Protein AF-A0A7S0A5H0-F1 (afdb_monomer_lite)

Foldseek 3Di:
DAEEEADECQLAQFAPDPPTDDLDGDVVSLVLVLVLQVLLPPVVHGYEYEYLYLLLVPPVSVVVVVVVCVVSVHHYPYYFDNPDDSLLSVLVVCLVCVVPHQYAAYEEQDPSQVVQVVVCVVVVHDPPARRQNVLRYQHGHRRPHHDNVSSVSNSVSSPDGPPPSVVNSVSSVVVVPPPPPPPPCPQQQFKAFPPPRDTHRDVVRVVVVLVVVVNPDTDIDRDD

Organism: NCBI:txid73915

Radius of gyration: 19.68 Å; chains: 1; bounding box: 61×28×47 Å

pLDDT: mean 91.9, std 9.85, range [53.22, 98.75]

Secondary structure (DSSP, 8-state):
-EEEEEE-STTTTS-SSTTSPTT---HHHHHHHHHHHHHHGGGTPPEEEEE-SGGGG-HHHHHHHHHHHHHTT-EEEEE--SSS-HHHHHHHHHHHHTTTEEEEEEEESS-HHHHHHHHHHHTT--SSS--SSTTTEEEPBTTTBS-HHHHHHHHHHHHS--TTHHHHHHHHHHHHHS---------PPPEEETTT--EESSHHHHHHHHHHHTSSS--EEE--

Sequence (224 aa):
MAHILFLDVDGVLNSTQPDSPSLGIEPMLLQLIVDIAGAVGRDGSELQVVISSDWRRSISLMTKLSETLSHAGLSVQGSIPAELPKQQGIRQWIAQHGKVVKNWVVLDDFDLKGLDDLDCELAGASVDGRCIFEGHFVKTDETIGLSQADAQKAVRLLLTDWANKAVQLEHMNVALAVPLQAAPTSASPPLLCNECGALLRDSSEARTHMEVTGGEHCMFSAAG

Structure (mmCIF, N/CA/C/O backbone):
data_AF-A0A7S0A5H0-F1
#
_entry.id   AF-A0A7S0A5H0-F1
#
loop_
_atom_site.group_PDB
_atom_site.id
_atom_site.type_symbol
_atom_site.label_atom_id
_atom_site.label_alt_id
_atom_site.label_comp_id
_atom_site.label_asym_id
_atom_site.label_entity_id
_atom_site.label_seq_id
_atom_site.pdbx_PDB_ins_code
_atom_site.Cartn_x
_atom_site.Cartn_y
_atom_site.Cartn_z
_atom_site.occupancy
_atom_site.B_iso_or_equiv
_atom_site.auth_seq_id
_atom_site.auth_comp_id
_atom_site.auth_asym_id
_atom_site.auth_atom_id
_atom_site.pdbx_PDB_model_num
ATOM 1 N N . MET A 1 1 ? -14.015 10.858 8.341 1.00 89.50 1 MET A N 1
ATOM 2 C CA . MET A 1 1 ? -12.716 10.155 8.442 1.00 89.50 1 MET A CA 1
ATOM 3 C C . MET A 1 1 ? -12.655 9.180 7.285 1.00 89.50 1 MET A C 1
ATOM 5 O O . MET A 1 1 ? -13.699 8.628 6.958 1.00 89.50 1 MET A O 1
ATOM 9 N N . ALA A 1 2 ? -11.496 9.019 6.658 1.00 96.50 2 ALA A N 1
ATOM 10 C CA . ALA A 1 2 ? -11.344 8.168 5.477 1.00 96.50 2 ALA A CA 1
ATOM 11 C C . ALA A 1 2 ? -10.703 6.827 5.845 1.00 96.50 2 ALA A C 1
ATOM 13 O O . ALA A 1 2 ? -9.900 6.763 6.779 1.00 96.50 2 ALA A O 1
ATOM 14 N N . HIS A 1 3 ? -11.048 5.772 5.118 1.00 98.38 3 HIS A N 1
ATOM 15 C CA . HIS A 1 3 ? -10.271 4.539 5.108 1.00 98.38 3 HIS A CA 1
ATOM 16 C C . HIS A 1 3 ? -9.137 4.679 4.097 1.00 98.38 3 HIS A C 1
ATOM 18 O O . HIS A 1 3 ? -9.351 5.260 3.034 1.00 98.38 3 HIS A O 1
ATOM 24 N N . ILE A 1 4 ? -7.958 4.149 4.409 1.00 98.56 4 ILE A N 1
ATOM 25 C CA . ILE A 1 4 ? -6.788 4.245 3.530 1.00 98.56 4 ILE A CA 1
ATOM 26 C C . ILE A 1 4 ? -6.399 2.868 3.004 1.00 98.56 4 ILE A C 1
ATOM 28 O O . ILE A 1 4 ? -6.227 1.928 3.777 1.00 98.56 4 ILE A O 1
ATOM 32 N N . LEU A 1 5 ? -6.216 2.762 1.693 1.00 98.75 5 LEU A N 1
ATOM 33 C CA . LEU A 1 5 ? -5.627 1.599 1.045 1.00 98.75 5 LEU A CA 1
ATOM 34 C C . LEU A 1 5 ? -4.243 1.966 0.515 1.00 98.75 5 LEU A C 1
ATOM 36 O O . LEU A 1 5 ? -4.136 2.711 -0.458 1.00 98.75 5 LEU A O 1
ATOM 40 N N . PHE A 1 6 ? -3.193 1.439 1.137 1.00 98.75 6 PHE A N 1
ATOM 41 C CA . PHE A 1 6 ? -1.863 1.464 0.541 1.00 98.75 6 PHE A CA 1
ATOM 42 C C . PHE A 1 6 ? -1.783 0.369 -0.514 1.00 98.75 6 PHE A C 1
ATOM 44 O O . PHE A 1 6 ? -2.060 -0.796 -0.222 1.00 98.75 6 PHE A O 1
ATOM 51 N N . LEU A 1 7 ? -1.459 0.764 -1.737 1.00 98.69 7 LEU A N 1
ATOM 52 C CA . LEU A 1 7 ? -1.570 -0.089 -2.909 1.00 98.69 7 LEU A CA 1
ATOM 53 C C . LEU A 1 7 ? -0.214 -0.221 -3.598 1.00 98.69 7 LEU A C 1
ATOM 55 O O . LEU A 1 7 ? 0.318 0.767 -4.127 1.00 98.69 7 LEU A O 1
ATOM 59 N N . ASP A 1 8 ? 0.325 -1.439 -3.606 1.00 98.25 8 ASP A N 1
ATOM 60 C CA . ASP A 1 8 ? 1.309 -1.822 -4.610 1.00 98.25 8 ASP A CA 1
ATOM 61 C C . ASP A 1 8 ? 0.634 -2.096 -5.963 1.00 98.25 8 ASP A C 1
ATOM 63 O O . ASP A 1 8 ? -0.581 -2.276 -6.059 1.00 98.25 8 ASP A O 1
ATOM 67 N N . VAL A 1 9 ? 1.432 -2.082 -7.024 1.00 97.44 9 VAL A N 1
ATOM 68 C CA . VAL A 1 9 ? 1.017 -2.408 -8.385 1.00 97.44 9 VAL A CA 1
ATOM 69 C C . VAL A 1 9 ? 1.567 -3.770 -8.769 1.00 97.44 9 VAL A C 1
ATOM 71 O O . VAL A 1 9 ? 0.788 -4.635 -9.169 1.00 97.44 9 VAL A O 1
ATOM 74 N N . ASP A 1 10 ? 2.878 -3.959 -8.626 1.00 96.31 10 ASP A N 1
ATOM 75 C CA . ASP A 1 10 ? 3.528 -5.205 -9.008 1.00 96.31 10 ASP A CA 1
ATOM 76 C C . ASP A 1 10 ? 3.120 -6.324 -8.036 1.00 96.31 10 ASP A C 1
ATOM 78 O O . ASP A 1 10 ? 3.059 -6.111 -6.828 1.00 96.31 10 ASP A O 1
ATOM 82 N N . GLY A 1 11 ? 2.680 -7.466 -8.572 1.00 96.38 11 GLY A N 1
ATOM 83 C CA . GLY A 1 11 ? 2.171 -8.589 -7.773 1.00 96.38 11 GLY A CA 1
ATOM 84 C C . GLY A 1 11 ? 0.825 -8.342 -7.066 1.00 96.38 11 GLY A C 1
ATOM 85 O O . GLY A 1 11 ? 0.370 -9.187 -6.290 1.00 96.38 11 GLY A O 1
ATOM 86 N N . VAL A 1 12 ? 0.157 -7.210 -7.331 1.00 97.81 12 VAL A N 1
ATOM 87 C CA . VAL A 1 12 ? -1.181 -6.876 -6.797 1.00 97.81 12 VAL A CA 1
ATOM 88 C C . VAL A 1 12 ? -2.168 -6.568 -7.920 1.00 9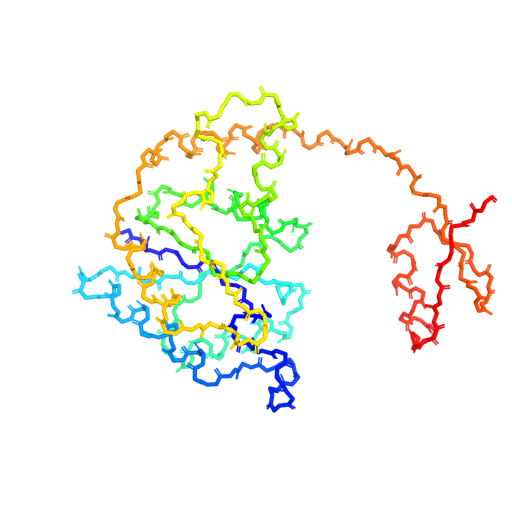7.81 12 VAL A C 1
ATOM 90 O O . VAL A 1 12 ? -3.219 -7.201 -8.011 1.00 97.81 12 VAL A O 1
ATOM 93 N N . LEU A 1 13 ? -1.849 -5.587 -8.766 1.00 97.62 13 LEU A N 1
ATOM 94 C CA . LEU A 1 13 ? -2.651 -5.170 -9.923 1.00 97.62 13 LEU A CA 1
ATOM 95 C C . LEU A 1 13 ? -2.156 -5.760 -11.244 1.00 97.62 13 LEU A C 1
ATOM 97 O O . LEU A 1 13 ? -2.797 -5.572 -12.281 1.00 97.62 13 LEU A O 1
ATOM 101 N N . ASN A 1 14 ? -1.032 -6.458 -11.202 1.00 95.44 14 ASN A N 1
ATOM 102 C CA . ASN A 1 14 ? -0.542 -7.325 -12.253 1.00 95.44 14 ASN A CA 1
ATOM 103 C C . ASN A 1 14 ? -0.044 -8.630 -11.627 1.00 95.44 14 ASN A C 1
ATOM 105 O O . ASN A 1 14 ? 0.116 -8.733 -10.407 1.00 95.44 14 ASN A O 1
ATOM 109 N N . SER A 1 15 ? 0.173 -9.622 -12.476 1.00 93.00 15 SER A N 1
ATOM 110 C CA . SER A 1 15 ? 0.759 -10.901 -12.103 1.00 93.00 15 SER A CA 1
ATOM 111 C C . SER A 1 15 ? 1.997 -11.210 -12.944 1.00 93.00 15 SER A C 1
ATOM 113 O O . SER A 1 15 ? 2.247 -10.577 -13.974 1.00 93.00 15 SER A O 1
ATOM 115 N N . THR A 1 16 ? 2.766 -12.219 -12.539 1.00 90.75 16 THR A N 1
ATOM 116 C CA . THR A 1 16 ? 3.861 -12.774 -13.353 1.00 90.75 16 THR A CA 1
ATOM 117 C C . THR A 1 16 ? 3.396 -13.858 -14.337 1.00 90.75 16 THR A C 1
ATOM 119 O O . THR A 1 16 ? 4.225 -14.566 -14.917 1.00 90.75 16 THR A O 1
ATOM 122 N N . GLN A 1 17 ? 2.081 -14.007 -14.559 1.00 89.06 17 GLN A N 1
ATOM 123 C CA . GLN A 1 17 ? 1.562 -14.988 -15.515 1.00 89.06 17 GLN A CA 1
ATOM 124 C C . GLN A 1 17 ? 1.972 -14.646 -16.955 1.00 89.06 17 GLN A C 1
ATOM 126 O O . GLN A 1 17 ? 2.114 -13.471 -17.295 1.00 89.06 17 GLN A O 1
ATOM 131 N N . PRO A 1 18 ? 2.152 -15.649 -17.837 1.00 86.44 18 PRO A N 1
ATOM 132 C CA . PRO A 1 18 ? 2.619 -15.418 -19.207 1.00 86.44 18 PRO A CA 1
ATOM 133 C C . PRO A 1 18 ? 1.732 -14.492 -20.054 1.00 86.44 18 PRO A C 1
ATOM 135 O O . PRO A 1 18 ? 2.213 -13.897 -21.015 1.00 86.44 18 PRO A O 1
ATOM 138 N N . ASP A 1 19 ? 0.441 -14.409 -19.741 1.00 86.75 19 ASP A N 1
ATOM 139 C CA . ASP A 1 19 ? -0.558 -13.563 -20.397 1.00 86.75 19 ASP A CA 1
ATOM 140 C C . ASP A 1 19 ? -0.751 -12.198 -19.715 1.00 86.75 19 ASP A C 1
ATOM 142 O O . ASP A 1 19 ? -1.469 -11.344 -20.246 1.00 86.75 19 ASP A O 1
ATOM 146 N N . SER A 1 20 ? -0.073 -11.962 -18.589 1.00 81.25 20 SER A N 1
ATOM 147 C CA . SER A 1 20 ? -0.095 -10.685 -17.887 1.00 81.25 20 SER A CA 1
ATOM 148 C C . SER A 1 20 ? 0.601 -9.595 -18.712 1.00 81.25 20 SER A C 1
ATOM 150 O O . SER A 1 20 ? 1.699 -9.798 -19.248 1.00 81.25 20 SER A O 1
ATOM 152 N N . PRO A 1 21 ? -0.010 -8.406 -18.848 1.00 81.25 21 PRO A N 1
ATOM 153 C CA . PRO A 1 21 ? 0.595 -7.310 -19.583 1.00 81.25 21 PRO A CA 1
ATOM 154 C C . PRO A 1 21 ? 1.854 -6.809 -18.865 1.00 81.25 21 PRO A C 1
ATOM 156 O O . PRO A 1 21 ? 1.796 -6.361 -17.720 1.00 81.25 21 PRO A O 1
ATOM 159 N N . SER A 1 22 ? 2.989 -6.780 -19.570 1.00 81.62 22 SER A N 1
ATOM 160 C CA . SER A 1 22 ? 4.213 -6.168 -19.044 1.00 81.62 22 SER A CA 1
ATOM 161 C C . SER A 1 22 ? 3.957 -4.704 -18.673 1.00 81.62 22 SER A C 1
ATOM 163 O O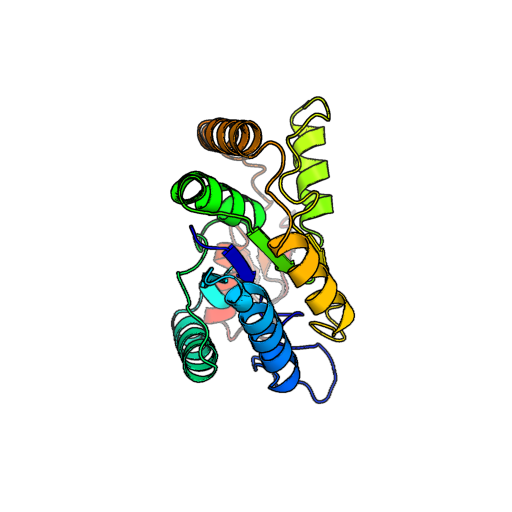 . SER A 1 22 ? 3.587 -3.900 -19.532 1.00 81.62 22 SER A O 1
ATOM 165 N N . LEU A 1 23 ? 4.148 -4.354 -17.394 1.00 81.19 23 LEU A N 1
ATOM 166 C CA . LEU A 1 23 ? 3.897 -3.004 -16.862 1.00 81.19 23 LEU A CA 1
ATOM 167 C C . LEU A 1 23 ? 2.453 -2.510 -17.123 1.00 81.19 23 LEU A C 1
ATOM 169 O O . LEU A 1 23 ? 2.195 -1.325 -17.401 1.00 81.19 23 LEU A O 1
ATOM 173 N N . GLY A 1 24 ? 1.501 -3.443 -17.093 1.00 91.25 24 GLY A N 1
ATOM 174 C CA . GLY A 1 24 ? 0.072 -3.184 -17.206 1.00 91.25 24 GLY A CA 1
ATOM 175 C C . GLY A 1 24 ? -0.665 -3.315 -15.878 1.00 91.25 24 GLY A C 1
ATOM 176 O O . GLY A 1 24 ? -0.088 -3.674 -14.860 1.00 91.25 24 GLY A O 1
ATOM 177 N N . ILE A 1 25 ? -1.955 -2.987 -15.920 1.00 96.31 25 ILE A N 1
ATOM 178 C CA . ILE A 1 25 ? -2.918 -3.240 -14.848 1.00 96.31 25 ILE A CA 1
ATOM 179 C C . ILE A 1 25 ? -3.945 -4.203 -15.429 1.00 96.31 25 ILE A C 1
ATOM 181 O O . ILE A 1 25 ? -4.528 -3.921 -16.480 1.00 96.31 25 ILE A O 1
ATOM 185 N N . GLU A 1 26 ? -4.161 -5.329 -14.767 1.00 96.44 26 GLU A N 1
ATOM 186 C CA . GLU A 1 26 ? -5.150 -6.312 -15.182 1.00 96.44 26 GLU A CA 1
ATOM 187 C C . GLU A 1 26 ? -6.562 -5.843 -14.787 1.00 96.44 26 GLU A C 1
ATOM 189 O O . GLU A 1 26 ? -6.822 -5.587 -13.606 1.00 96.44 26 GLU A O 1
ATOM 194 N N . PRO A 1 27 ? -7.518 -5.747 -15.734 1.00 96.25 27 PRO A N 1
ATOM 195 C CA . PRO A 1 27 ? -8.855 -5.226 -15.441 1.00 96.25 27 PRO A CA 1
ATOM 196 C C . PRO A 1 27 ? -9.601 -5.997 -14.346 1.00 96.25 27 PRO A C 1
ATOM 198 O O . PRO A 1 27 ? -10.347 -5.400 -13.573 1.00 96.25 27 PRO A O 1
ATOM 201 N N . MET A 1 28 ? -9.392 -7.315 -14.258 1.00 96.56 28 MET A N 1
ATOM 202 C CA . MET A 1 28 ? -10.022 -8.145 -13.229 1.00 96.56 28 MET A CA 1
ATOM 203 C C . MET A 1 28 ? -9.481 -7.842 -11.827 1.00 96.56 28 MET A C 1
ATOM 205 O O . MET A 1 28 ? -10.266 -7.750 -10.886 1.00 96.56 28 MET A O 1
ATOM 209 N N . LEU A 1 29 ? -8.169 -7.625 -11.688 1.00 97.44 29 LEU A N 1
ATOM 210 C CA . LEU A 1 29 ? -7.544 -7.266 -10.411 1.00 97.44 29 LEU A CA 1
ATOM 211 C C . LEU A 1 29 ? -7.952 -5.850 -9.977 1.00 97.44 29 LEU A C 1
ATOM 213 O O . LEU A 1 29 ? -8.268 -5.616 -8.811 1.00 97.44 29 LEU A O 1
ATOM 217 N N . LEU A 1 30 ? -8.057 -4.916 -10.929 1.00 98.06 30 LEU A N 1
ATOM 218 C CA . LEU A 1 30 ? -8.592 -3.576 -10.674 1.00 98.06 30 LEU A CA 1
ATOM 219 C C . LEU A 1 30 ? -10.048 -3.615 -10.188 1.00 98.06 30 LEU A C 1
ATOM 221 O O . LEU A 1 30 ? -10.400 -2.888 -9.257 1.00 98.06 30 LEU A O 1
ATOM 225 N N . GLN A 1 31 ? -10.885 -4.479 -10.772 1.00 98.31 31 GLN A N 1
ATOM 226 C CA . GLN A 1 31 ? -12.274 -4.637 -10.337 1.00 98.31 31 GLN A CA 1
ATOM 227 C C . GLN A 1 31 ? -12.363 -5.066 -8.866 1.00 98.31 31 GLN A C 1
ATOM 229 O O . GLN A 1 31 ? -13.235 -4.585 -8.147 1.00 98.31 31 GLN A O 1
ATOM 234 N N . LEU A 1 32 ? -11.427 -5.883 -8.374 1.00 98.56 32 LEU A N 1
ATOM 235 C CA . LEU A 1 32 ? -11.385 -6.251 -6.957 1.00 98.56 32 LEU A CA 1
ATOM 236 C C . LEU A 1 32 ? -11.104 -5.043 -6.047 1.00 98.56 32 LEU A C 1
ATOM 238 O O . LEU A 1 32 ? -11.698 -4.951 -4.975 1.00 98.56 32 LEU A O 1
ATOM 242 N N . ILE A 1 33 ? -10.276 -4.077 -6.466 1.00 98.62 33 ILE A N 1
ATOM 243 C CA . ILE A 1 33 ? -10.088 -2.818 -5.717 1.00 98.62 33 ILE A CA 1
ATOM 244 C C . ILE A 1 33 ? -11.374 -1.986 -5.703 1.00 98.62 33 ILE A C 1
ATOM 246 O O . ILE A 1 33 ? -11.747 -1.439 -4.661 1.00 98.62 33 ILE A O 1
ATOM 250 N N . VAL A 1 34 ? -12.078 -1.917 -6.837 1.00 98.44 34 VAL A N 1
ATOM 251 C CA . VAL A 1 34 ? -13.386 -1.249 -6.936 1.00 98.44 34 VAL A CA 1
ATOM 252 C C . VAL A 1 34 ? -14.400 -1.905 -5.997 1.00 98.44 34 VAL A C 1
ATOM 254 O O . VAL A 1 34 ? -15.134 -1.205 -5.299 1.00 98.44 34 VAL A O 1
ATOM 257 N N . ASP A 1 35 ? -14.398 -3.233 -5.899 1.00 98.31 35 ASP A N 1
ATOM 258 C CA . ASP A 1 35 ? -15.278 -3.971 -4.995 1.00 98.31 35 ASP A CA 1
ATOM 259 C C . ASP A 1 35 ? -14.938 -3.706 -3.516 1.00 98.31 35 ASP A C 1
ATOM 261 O O . ASP A 1 35 ? -15.851 -3.538 -2.700 1.00 98.31 35 ASP A O 1
ATOM 265 N N . ILE A 1 36 ? -13.646 -3.594 -3.160 1.00 98.44 36 ILE A N 1
ATOM 266 C CA . ILE A 1 36 ? -13.210 -3.166 -1.816 1.00 98.44 36 ILE A CA 1
ATOM 267 C C . ILE A 1 36 ? -13.752 -1.761 -1.517 1.00 98.44 36 ILE A C 1
ATOM 269 O O . ILE A 1 36 ? -14.374 -1.554 -0.471 1.00 98.44 36 ILE A O 1
ATOM 273 N N . ALA A 1 37 ? -13.575 -0.808 -2.438 1.00 98.19 37 ALA A N 1
ATOM 274 C CA . ALA A 1 37 ? -14.069 0.561 -2.288 1.00 98.19 37 ALA A CA 1
ATOM 275 C C . ALA A 1 37 ? -15.596 0.607 -2.131 1.00 98.19 37 ALA A C 1
ATOM 277 O O . ALA A 1 37 ? -16.110 1.263 -1.224 1.00 98.19 37 ALA A O 1
ATOM 278 N N . GLY A 1 38 ? -16.324 -0.145 -2.959 1.00 97.88 38 GLY A N 1
ATOM 279 C CA . GLY A 1 38 ? -17.780 -0.246 -2.901 1.00 97.88 38 GLY A CA 1
ATOM 280 C C . GLY A 1 38 ? -18.291 -0.897 -1.615 1.00 97.88 38 GLY A C 1
ATOM 281 O O . GLY A 1 38 ? -19.354 -0.520 -1.122 1.00 97.88 38 GLY A O 1
ATOM 282 N N . ALA A 1 39 ? -17.553 -1.851 -1.040 1.00 97.62 39 ALA A N 1
ATOM 283 C CA . ALA A 1 39 ? -17.889 -2.454 0.249 1.00 97.62 39 ALA A CA 1
ATOM 284 C C . ALA A 1 39 ? -17.671 -1.477 1.415 1.00 97.62 39 ALA A C 1
ATOM 286 O O . ALA A 1 39 ? -18.538 -1.367 2.284 1.00 97.62 39 ALA A O 1
ATOM 287 N N . VAL A 1 40 ? -16.555 -0.744 1.404 1.00 97.31 40 VAL A N 1
ATOM 288 C CA . VAL A 1 40 ? -16.223 0.273 2.414 1.00 97.31 40 VAL A CA 1
ATOM 289 C C . VAL A 1 40 ? -17.169 1.477 2.338 1.00 97.31 40 VAL A C 1
ATOM 291 O O . VAL A 1 40 ? -17.559 2.010 3.371 1.00 97.31 40 VAL A O 1
ATOM 294 N N . GLY A 1 41 ? -17.610 1.858 1.136 1.00 96.12 41 GLY A N 1
ATOM 295 C CA . GLY A 1 41 ? -18.492 3.004 0.896 1.00 96.12 41 GLY A CA 1
ATOM 296 C C . GLY A 1 41 ? -19.925 2.881 1.422 1.00 96.12 41 GLY A C 1
ATOM 297 O O . GLY A 1 41 ? -20.662 3.868 1.437 1.00 96.12 41 GLY A O 1
ATOM 298 N N . ARG A 1 42 ? -20.359 1.691 1.859 1.00 95.06 42 ARG A N 1
ATOM 299 C CA . ARG A 1 42 ? -21.765 1.435 2.233 1.00 95.06 42 ARG A CA 1
ATOM 300 C C . ARG A 1 42 ? -22.223 2.172 3.489 1.00 95.06 42 ARG A C 1
ATOM 302 O O . ARG A 1 42 ? -23.416 2.427 3.621 1.00 95.06 42 ARG A O 1
ATOM 309 N N . ASP A 1 43 ? -21.308 2.501 4.400 1.00 91.81 43 ASP A N 1
ATOM 310 C CA . ASP A 1 43 ? -21.606 3.269 5.619 1.00 91.81 43 ASP A CA 1
ATOM 311 C C . ASP A 1 43 ? -21.423 4.790 5.424 1.00 91.81 43 ASP A C 1
ATOM 313 O O . ASP A 1 43 ? -21.489 5.555 6.388 1.00 91.81 43 ASP A O 1
ATOM 317 N N . GLY A 1 44 ? -21.197 5.232 4.180 1.00 92.75 44 GLY A N 1
ATOM 318 C CA . GLY A 1 44 ? -20.891 6.618 3.833 1.00 92.75 44 GLY A CA 1
ATOM 319 C C . GLY A 1 44 ? -19.431 7.017 4.067 1.00 92.75 44 GLY A C 1
ATOM 320 O O . GLY A 1 44 ? -19.089 8.179 3.847 1.00 92.75 44 GLY A O 1
ATOM 321 N N . SER A 1 45 ? -18.563 6.098 4.506 1.00 94.31 45 SER A N 1
ATOM 322 C CA . SER A 1 45 ? -17.120 6.346 4.575 1.00 94.31 45 SER A CA 1
ATOM 323 C C . SER A 1 45 ? -16.495 6.337 3.180 1.00 94.31 45 SER A C 1
ATOM 325 O O . SER A 1 45 ? -16.884 5.567 2.314 1.00 94.31 45 SER A O 1
ATOM 327 N N . GLU A 1 46 ? -15.465 7.149 2.967 1.00 95.94 46 GLU A N 1
ATOM 328 C CA . GLU A 1 46 ? -14.681 7.132 1.727 1.00 95.94 46 GLU A CA 1
ATOM 329 C C . GLU A 1 46 ? -13.487 6.173 1.867 1.00 95.94 46 GLU A C 1
ATOM 331 O O . GLU A 1 46 ? -12.871 6.116 2.938 1.00 95.94 46 GLU A O 1
ATOM 336 N N . LEU A 1 47 ? -13.151 5.440 0.797 1.00 98.19 47 LEU A N 1
ATOM 337 C CA . LEU A 1 47 ? -11.866 4.751 0.655 1.00 98.19 47 LEU A CA 1
ATOM 338 C C . LEU A 1 47 ? -10.942 5.599 -0.223 1.00 98.19 47 LEU A C 1
ATOM 340 O O . LEU A 1 47 ? -11.279 5.896 -1.368 1.00 98.19 47 LEU A O 1
ATOM 344 N N . GLN A 1 48 ? -9.778 5.954 0.310 1.00 98.38 48 GLN A N 1
ATOM 345 C CA . GLN A 1 48 ? -8.742 6.699 -0.396 1.00 98.38 48 GLN A CA 1
ATOM 346 C C . GLN A 1 48 ? -7.528 5.804 -0.627 1.00 98.38 48 GLN A C 1
ATOM 348 O O . GLN A 1 48 ? -7.097 5.073 0.265 1.00 98.38 48 GLN A O 1
ATOM 353 N N . VAL A 1 49 ? -6.979 5.856 -1.835 1.00 98.62 49 VAL A N 1
ATOM 354 C CA . VAL A 1 49 ? -5.826 5.058 -2.249 1.00 98.62 49 VAL A CA 1
ATOM 355 C C . VAL A 1 49 ? -4.548 5.880 -2.099 1.00 98.62 49 VAL A C 1
ATOM 357 O O . VAL A 1 49 ? -4.477 7.024 -2.552 1.00 98.62 49 VAL A O 1
ATOM 360 N N . VAL A 1 50 ? -3.522 5.282 -1.499 1.00 98.69 50 VAL A N 1
ATOM 361 C CA . VAL A 1 50 ? -2.162 5.824 -1.417 1.00 98.69 50 VAL A CA 1
ATOM 362 C C . VAL A 1 50 ? -1.219 4.849 -2.108 1.00 98.69 50 VAL A C 1
ATOM 364 O O . VAL A 1 50 ? -1.161 3.676 -1.755 1.00 98.69 50 VAL A O 1
ATOM 367 N N . ILE A 1 51 ? -0.457 5.315 -3.091 1.00 98.62 51 ILE A N 1
ATOM 368 C CA . ILE A 1 51 ? 0.441 4.434 -3.844 1.00 98.62 51 ILE A CA 1
ATOM 369 C C . ILE A 1 51 ? 1.704 4.136 -3.028 1.00 98.62 51 ILE A C 1
ATOM 371 O O . ILE A 1 51 ? 2.452 5.056 -2.674 1.00 98.62 51 ILE A O 1
ATOM 375 N N . SER A 1 52 ? 1.950 2.853 -2.751 1.00 98.44 52 SER A N 1
ATOM 376 C CA . SER A 1 52 ? 3.166 2.341 -2.095 1.00 98.44 52 SER A CA 1
ATOM 377 C C . SER A 1 52 ? 4.128 1.637 -3.057 1.00 98.44 52 SER A C 1
ATOM 379 O O . SER A 1 52 ? 5.247 1.311 -2.665 1.00 98.44 52 SER A O 1
ATOM 381 N N . SER A 1 53 ? 3.734 1.464 -4.319 1.00 97.69 53 SER A N 1
ATOM 382 C CA . SER A 1 53 ? 4.538 0.818 -5.361 1.00 97.69 53 SER A CA 1
ATOM 383 C C . SER A 1 53 ? 5.809 1.575 -5.741 1.00 97.69 53 SER A C 1
ATOM 385 O O . SER A 1 53 ? 5.876 2.803 -5.638 1.00 97.69 53 SER A O 1
ATOM 387 N N . ASP A 1 54 ? 6.813 0.868 -6.263 1.00 96.56 54 ASP A N 1
ATOM 388 C CA . ASP A 1 54 ? 8.002 1.466 -6.889 1.00 96.56 54 ASP A CA 1
ATOM 389 C C . ASP A 1 54 ? 7.685 2.277 -8.148 1.00 96.56 54 ASP A C 1
ATOM 391 O O . ASP A 1 54 ? 8.444 3.188 -8.496 1.00 96.56 54 ASP A O 1
ATOM 395 N N . TRP A 1 55 ? 6.496 2.093 -8.729 1.00 97.19 55 TRP A N 1
ATOM 396 C CA . TRP A 1 55 ? 5.964 2.968 -9.775 1.00 97.19 55 TRP A CA 1
ATOM 397 C C . TRP A 1 55 ? 5.941 4.445 -9.355 1.00 97.19 55 TRP A C 1
ATOM 399 O O . TRP A 1 55 ? 6.105 5.313 -10.210 1.00 97.19 55 TRP A O 1
ATOM 409 N N . ARG A 1 56 ? 5.857 4.749 -8.047 1.00 97.44 56 ARG A N 1
ATOM 410 C CA . ARG A 1 56 ? 5.927 6.119 -7.495 1.00 97.44 56 ARG A CA 1
ATOM 411 C C . ARG A 1 56 ? 7.194 6.893 -7.873 1.00 97.44 56 ARG A C 1
ATOM 413 O O . ARG A 1 56 ? 7.213 8.116 -7.786 1.00 97.44 56 ARG A O 1
ATOM 420 N N . ARG A 1 57 ? 8.253 6.192 -8.290 1.00 95.50 57 ARG A N 1
ATOM 421 C CA . ARG A 1 57 ? 9.529 6.782 -8.729 1.00 95.50 57 ARG A CA 1
ATOM 422 C C . ARG A 1 57 ? 9.519 7.233 -10.189 1.00 95.50 57 ARG A C 1
ATOM 424 O O . ARG A 1 57 ? 10.446 7.915 -10.616 1.00 95.50 57 ARG A O 1
ATOM 431 N N . SER A 1 58 ? 8.487 6.877 -10.950 1.00 96.56 58 SER A N 1
ATOM 432 C CA . SER A 1 58 ? 8.331 7.244 -12.354 1.00 96.56 58 SER A CA 1
ATOM 433 C C . SER A 1 58 ? 7.077 8.089 -12.548 1.00 96.56 58 SER A C 1
ATOM 435 O O . SER A 1 58 ? 5.953 7.619 -12.373 1.00 96.56 58 SER A O 1
ATOM 437 N N . ILE A 1 59 ? 7.264 9.346 -12.958 1.00 95.94 59 ILE A N 1
ATOM 438 C CA . ILE A 1 59 ? 6.157 10.288 -13.182 1.00 95.94 59 ILE A CA 1
ATOM 439 C C . ILE A 1 59 ? 5.183 9.739 -14.232 1.00 95.94 59 ILE A C 1
ATOM 441 O O . ILE A 1 59 ? 3.975 9.796 -14.027 1.00 95.94 59 ILE A O 1
ATOM 445 N N . SER A 1 60 ? 5.686 9.162 -15.328 1.00 96.38 60 SER A N 1
ATOM 446 C CA . SER A 1 60 ? 4.836 8.634 -16.402 1.00 96.38 60 SER A CA 1
ATOM 447 C C . SER A 1 60 ? 3.986 7.444 -15.949 1.00 96.38 60 SER A C 1
ATOM 449 O O . SER A 1 60 ? 2.800 7.381 -16.281 1.00 96.38 60 SER A O 1
ATOM 451 N N . LEU A 1 61 ? 4.555 6.532 -15.152 1.00 95.69 61 LEU A N 1
ATOM 452 C CA . LEU A 1 61 ? 3.814 5.406 -14.578 1.00 95.69 61 LEU A CA 1
ATOM 453 C C . LEU A 1 61 ? 2.774 5.886 -13.563 1.00 95.69 61 LEU A C 1
ATOM 455 O O . LEU A 1 61 ? 1.639 5.419 -13.599 1.00 95.69 61 LEU A O 1
ATOM 459 N N . MET A 1 62 ? 3.119 6.861 -12.719 1.00 97.38 62 MET A N 1
ATOM 460 C CA . MET A 1 62 ? 2.181 7.457 -11.765 1.00 97.38 62 MET A CA 1
ATOM 461 C C . MET A 1 62 ? 1.015 8.172 -12.442 1.00 97.38 62 MET A C 1
ATOM 463 O O . MET A 1 62 ? -0.119 8.032 -11.984 1.00 97.38 62 MET A O 1
ATOM 467 N N . THR A 1 63 ? 1.258 8.908 -13.530 1.00 96.62 63 THR A N 1
ATOM 468 C CA . THR A 1 63 ? 0.188 9.538 -14.317 1.00 96.62 63 THR A CA 1
ATOM 469 C C . THR A 1 63 ? -0.748 8.478 -14.889 1.00 96.62 63 THR A C 1
ATOM 471 O O . THR A 1 63 ? -1.949 8.534 -14.633 1.00 96.62 63 THR A O 1
ATOM 474 N N . LYS A 1 64 ? -0.201 7.457 -15.564 1.00 96.75 64 LYS A N 1
ATOM 475 C CA . LYS A 1 64 ? -0.985 6.348 -16.131 1.00 96.75 64 LYS A CA 1
ATOM 476 C C . LYS A 1 64 ? -1.800 5.613 -15.061 1.00 96.75 64 LYS A C 1
ATOM 478 O O . LYS A 1 64 ? -2.980 5.327 -15.270 1.00 96.75 64 LYS A O 1
ATOM 483 N N . LEU A 1 65 ? -1.187 5.311 -13.916 1.00 97.00 65 LEU A N 1
ATOM 484 C CA . LEU A 1 65 ? -1.843 4.642 -12.793 1.00 97.00 65 LEU A CA 1
ATOM 485 C C . LEU A 1 65 ? -2.977 5.501 -12.228 1.00 97.00 65 LEU A C 1
ATOM 487 O O . LEU A 1 65 ? -4.094 5.015 -12.084 1.00 97.00 65 LEU A O 1
ATOM 491 N N . SER A 1 66 ? -2.718 6.783 -11.972 1.00 97.44 66 SER A N 1
ATOM 492 C CA . SER A 1 66 ? -3.712 7.709 -11.416 1.00 97.44 66 SER A CA 1
ATOM 493 C C . SER A 1 66 ? -4.911 7.885 -12.348 1.00 97.44 66 SER A C 1
ATOM 495 O O . SER A 1 66 ? -6.051 7.836 -11.892 1.00 97.44 66 SER A O 1
ATOM 497 N N . GLU A 1 67 ? -4.673 8.024 -13.655 1.00 97.44 67 GLU A N 1
ATOM 498 C CA . GLU A 1 67 ? -5.738 8.062 -14.662 1.00 97.44 67 GLU A CA 1
ATOM 499 C C . GLU A 1 67 ? -6.535 6.755 -14.674 1.00 97.44 67 GLU A C 1
ATOM 501 O O . GLU A 1 67 ? -7.762 6.788 -14.693 1.00 97.44 67 GLU A O 1
ATOM 506 N N . THR A 1 68 ? -5.863 5.603 -14.622 1.00 97.56 68 THR A N 1
ATOM 507 C CA . THR A 1 68 ? -6.533 4.292 -14.629 1.00 97.56 68 THR A CA 1
ATOM 508 C C . THR A 1 68 ? -7.427 4.109 -13.399 1.00 97.56 68 THR A C 1
ATOM 510 O O . THR A 1 68 ? -8.594 3.744 -13.535 1.00 97.56 68 THR A O 1
ATOM 513 N N . LEU A 1 69 ? -6.914 4.418 -12.204 1.00 97.88 69 LEU A N 1
ATOM 514 C CA . LEU A 1 69 ? -7.673 4.333 -10.953 1.00 97.88 69 LEU A CA 1
ATOM 515 C C . LEU A 1 69 ? -8.842 5.331 -10.934 1.00 97.88 69 LEU A C 1
ATOM 517 O O . LEU A 1 69 ? -9.955 4.971 -10.551 1.00 97.88 69 LEU A O 1
ATOM 521 N N . SER A 1 70 ? -8.624 6.561 -11.407 1.00 97.81 70 SER A N 1
ATOM 522 C CA . SER A 1 70 ? -9.669 7.588 -11.463 1.00 97.81 70 SER A CA 1
ATOM 523 C C . SER A 1 70 ? -10.798 7.220 -12.430 1.00 97.81 70 SER A C 1
ATOM 525 O O . SER A 1 70 ? -11.968 7.365 -12.074 1.00 97.81 70 SER A O 1
ATOM 527 N N . HIS A 1 71 ? -10.484 6.670 -13.609 1.00 98.06 71 HIS A N 1
ATOM 528 C CA . HIS A 1 71 ? -11.499 6.171 -14.546 1.00 98.06 71 HIS A CA 1
ATOM 529 C C . HIS A 1 71 ? -12.328 5.016 -13.963 1.00 98.06 71 HIS A C 1
ATOM 531 O O . HIS A 1 71 ? -13.493 4.864 -14.326 1.00 98.06 71 HIS A O 1
ATOM 537 N N . ALA A 1 72 ? -11.761 4.237 -13.038 1.00 97.94 72 ALA A N 1
ATOM 538 C CA . ALA A 1 72 ? -12.475 3.199 -12.294 1.00 97.94 72 ALA A CA 1
ATOM 539 C C . ALA A 1 72 ? -13.296 3.744 -11.103 1.00 97.94 72 ALA A C 1
ATOM 541 O O . ALA A 1 72 ? -13.923 2.970 -10.383 1.00 97.94 72 ALA A O 1
ATOM 542 N N . GLY A 1 73 ? -13.309 5.065 -10.885 1.00 98.00 73 GLY A N 1
ATOM 543 C CA . GLY A 1 73 ? -14.040 5.713 -9.795 1.00 98.00 73 GLY A CA 1
ATOM 544 C C . GLY A 1 73 ? -13.323 5.681 -8.442 1.00 98.00 73 GLY A C 1
ATOM 545 O O . GLY A 1 73 ? -13.959 5.932 -7.419 1.00 98.00 73 GLY A O 1
ATOM 546 N N . LEU A 1 74 ? -12.022 5.377 -8.411 1.00 98.25 74 LEU A N 1
ATOM 547 C CA . LEU A 1 74 ? -11.221 5.354 -7.186 1.00 98.25 74 LEU A CA 1
ATOM 548 C C . LEU A 1 74 ? -10.590 6.729 -6.910 1.00 98.25 74 LEU A C 1
ATOM 550 O O . LEU A 1 74 ? -10.086 7.399 -7.812 1.00 98.25 74 LEU A O 1
ATOM 554 N N . SER A 1 75 ? -10.594 7.132 -5.638 1.00 97.75 75 SER A N 1
ATOM 555 C CA . SER A 1 75 ? -9.988 8.376 -5.152 1.00 97.75 75 SER A CA 1
ATOM 556 C C . SER A 1 75 ? -8.525 8.126 -4.774 1.00 97.75 75 SER A C 1
ATOM 558 O O . SER A 1 75 ? -8.252 7.350 -3.858 1.00 97.75 75 SER A O 1
ATOM 560 N N . VAL A 1 76 ? -7.574 8.753 -5.477 1.00 98.06 76 VAL A N 1
ATOM 561 C CA . VAL A 1 76 ? -6.132 8.645 -5.183 1.00 98.06 76 VAL A CA 1
ATOM 562 C C . VAL A 1 76 ? -5.691 9.871 -4.390 1.00 98.06 76 VAL A C 1
ATOM 564 O O . VAL A 1 76 ? -5.734 10.993 -4.891 1.00 98.06 76 VAL A O 1
ATOM 567 N N . GLN A 1 77 ? -5.248 9.661 -3.153 1.00 98.00 77 GLN A N 1
ATOM 568 C CA . GLN A 1 77 ? -4.820 10.734 -2.255 1.00 98.00 77 GLN A CA 1
ATOM 569 C C . GLN A 1 77 ? -3.361 11.154 -2.485 1.00 98.00 77 GLN A C 1
ATOM 571 O O . GLN A 1 77 ? -2.981 12.275 -2.153 1.00 98.00 77 GLN A O 1
ATOM 576 N N . GLY A 1 78 ? -2.538 10.267 -3.048 1.00 97.62 78 GLY A N 1
ATOM 577 C CA . GLY A 1 78 ? -1.134 10.529 -3.354 1.00 97.62 78 GLY A CA 1
ATOM 578 C C . GLY A 1 78 ? -0.296 9.255 -3.329 1.00 97.62 78 GLY A C 1
ATOM 579 O O . GLY A 1 78 ? -0.801 8.159 -3.568 1.00 97.62 78 GLY A O 1
ATOM 580 N N . SER A 1 79 ? 0.988 9.395 -3.013 1.00 98.56 79 SER A N 1
ATOM 581 C CA . SER A 1 79 ? 1.922 8.284 -2.820 1.00 98.56 79 SER A CA 1
ATOM 582 C C . SER A 1 79 ? 2.738 8.476 -1.547 1.00 98.56 79 SER A C 1
ATOM 584 O O . SER A 1 79 ? 2.841 9.585 -1.017 1.00 98.56 79 SER A O 1
ATOM 586 N N . ILE A 1 80 ? 3.359 7.400 -1.070 1.00 98.44 80 ILE A N 1
ATOM 587 C CA . ILE A 1 80 ? 4.434 7.519 -0.079 1.00 98.44 80 ILE A CA 1
ATOM 588 C C . ILE A 1 80 ? 5.660 8.220 -0.709 1.00 98.44 80 ILE A C 1
ATOM 590 O O . ILE A 1 80 ? 5.777 8.240 -1.942 1.00 98.44 80 ILE A O 1
ATOM 594 N N . PRO A 1 81 ? 6.583 8.785 0.094 1.00 97.44 81 PRO A N 1
ATOM 595 C CA . PRO A 1 81 ? 7.809 9.391 -0.426 1.00 97.44 81 PRO A CA 1
ATOM 596 C C . PRO A 1 81 ? 8.624 8.417 -1.289 1.00 97.44 81 PRO A C 1
ATOM 598 O O . PRO A 1 81 ? 8.758 7.228 -0.979 1.00 97.44 81 PRO A O 1
ATOM 601 N N . ALA A 1 82 ? 9.142 8.906 -2.414 1.00 95.94 82 ALA A N 1
ATOM 602 C CA . ALA A 1 82 ? 9.798 8.077 -3.426 1.00 95.94 82 ALA A CA 1
ATOM 603 C C . ALA A 1 82 ? 11.206 7.627 -2.993 1.00 95.94 82 ALA A C 1
ATOM 605 O O . ALA A 1 82 ? 11.673 6.544 -3.364 1.00 95.94 82 ALA A O 1
ATOM 606 N N . GLU A 1 83 ? 11.859 8.457 -2.185 1.00 94.69 83 GLU A N 1
ATOM 607 C CA . GLU A 1 83 ? 13.198 8.290 -1.633 1.00 94.69 83 GLU A CA 1
ATOM 608 C C . GLU A 1 83 ? 13.259 7.286 -0.478 1.00 94.69 83 GLU A C 1
ATOM 610 O O . GLU A 1 83 ? 14.331 6.759 -0.187 1.00 94.69 83 GLU A O 1
ATOM 615 N N . LEU A 1 84 ? 12.122 6.988 0.155 1.00 94.44 84 LEU A N 1
ATOM 616 C CA . LEU A 1 84 ? 12.083 6.088 1.300 1.00 94.44 84 LEU A CA 1
ATOM 617 C C . LEU A 1 84 ? 11.823 4.630 0.907 1.00 94.44 84 LEU A C 1
ATOM 619 O O . LEU A 1 84 ? 11.095 4.360 -0.062 1.00 94.44 84 LEU A O 1
ATOM 623 N N . PRO A 1 85 ? 12.357 3.677 1.696 1.00 94.06 85 PRO A N 1
ATOM 624 C CA . PRO A 1 85 ? 11.877 2.301 1.708 1.00 94.06 85 PRO A CA 1
ATOM 625 C C . PRO A 1 85 ? 10.370 2.247 1.963 1.00 94.06 85 PRO A C 1
ATOM 627 O O . PRO A 1 85 ? 9.823 3.085 2.684 1.00 94.06 85 PRO A O 1
ATOM 630 N N . LYS A 1 86 ? 9.698 1.240 1.399 1.00 95.75 86 LYS A N 1
ATOM 631 C CA . LYS A 1 86 ? 8.232 1.137 1.407 1.00 95.75 86 LYS A CA 1
ATOM 632 C C . LYS A 1 86 ? 7.644 1.207 2.826 1.00 95.75 86 LYS A C 1
ATOM 634 O O . LYS A 1 86 ? 6.742 2.002 3.077 1.00 95.75 86 LYS A O 1
ATOM 639 N N . GLN A 1 87 ? 8.214 0.463 3.775 1.00 94.81 87 GLN A N 1
ATOM 640 C CA . GLN A 1 87 ? 7.771 0.416 5.176 1.00 94.81 87 GLN A CA 1
ATOM 641 C C . GLN A 1 87 ? 7.892 1.782 5.852 1.00 94.81 87 GLN A C 1
ATOM 643 O O . GLN A 1 87 ? 6.962 2.246 6.510 1.00 94.81 87 GLN A O 1
ATOM 648 N N . GLN A 1 88 ? 9.030 2.451 5.655 1.00 93.38 88 GLN A N 1
ATOM 649 C CA . GLN A 1 88 ? 9.291 3.772 6.224 1.00 93.38 88 GLN A CA 1
ATOM 650 C C . GLN A 1 88 ? 8.389 4.838 5.601 1.00 93.38 88 GLN A C 1
ATOM 652 O O . GLN A 1 88 ? 7.846 5.673 6.321 1.00 93.38 88 GLN A O 1
ATOM 657 N N . GLY A 1 89 ? 8.170 4.777 4.285 1.00 96.38 89 GLY A N 1
ATOM 658 C CA . GLY A 1 89 ? 7.263 5.679 3.583 1.00 96.38 89 GLY A CA 1
ATOM 659 C C . GLY A 1 89 ? 5.818 5.541 4.066 1.00 96.38 89 GLY A C 1
ATOM 660 O O . GLY A 1 89 ? 5.164 6.552 4.319 1.00 96.38 89 GLY A O 1
ATOM 661 N N . ILE A 1 90 ? 5.338 4.309 4.274 1.00 97.31 90 ILE A N 1
ATOM 662 C CA . ILE A 1 90 ? 4.012 4.045 4.856 1.00 97.31 90 ILE A CA 1
ATOM 663 C C . ILE A 1 90 ? 3.943 4.580 6.296 1.00 97.31 90 ILE A C 1
ATOM 665 O O . ILE A 1 90 ? 3.035 5.348 6.614 1.00 97.31 90 ILE A O 1
ATOM 669 N N . ARG A 1 91 ? 4.929 4.260 7.151 1.00 95.75 91 ARG A N 1
ATOM 670 C CA . ARG A 1 91 ? 5.029 4.778 8.533 1.00 95.75 91 ARG A CA 1
ATOM 671 C C . ARG A 1 91 ? 4.967 6.306 8.571 1.00 95.75 91 ARG A C 1
ATOM 673 O O . ARG A 1 91 ? 4.183 6.870 9.334 1.00 95.75 91 ARG A O 1
ATOM 680 N N . GLN A 1 92 ? 5.753 6.975 7.729 1.00 96.12 92 GLN A N 1
ATOM 681 C CA . GLN A 1 92 ? 5.775 8.433 7.642 1.00 96.12 92 GLN A CA 1
ATOM 682 C C . GLN A 1 92 ? 4.434 8.998 7.185 1.00 96.12 92 GLN A C 1
ATOM 684 O O . GLN A 1 92 ? 3.933 9.953 7.784 1.00 96.12 92 GLN A O 1
ATOM 689 N N . TRP A 1 93 ? 3.830 8.402 6.158 1.00 97.94 93 TRP A N 1
ATOM 690 C CA . TRP A 1 93 ? 2.542 8.855 5.652 1.00 97.94 93 TRP A CA 1
ATOM 691 C C . TRP A 1 93 ? 1.460 8.752 6.733 1.00 97.94 93 TRP A C 1
ATOM 693 O O . TRP A 1 93 ? 0.721 9.713 6.968 1.00 97.94 93 TRP A O 1
ATOM 703 N N . ILE A 1 94 ? 1.402 7.621 7.444 1.00 97.56 94 ILE A N 1
ATOM 704 C CA . ILE A 1 94 ? 0.430 7.395 8.519 1.00 97.56 94 ILE A CA 1
ATOM 705 C C . ILE A 1 94 ? 0.668 8.357 9.686 1.00 97.56 94 ILE A C 1
ATOM 707 O O . ILE A 1 94 ? -0.292 8.928 10.196 1.00 97.56 94 ILE A O 1
ATOM 711 N N . ALA A 1 95 ? 1.914 8.597 10.091 1.00 96.12 95 ALA A N 1
ATOM 712 C CA . ALA A 1 95 ? 2.223 9.559 11.149 1.00 96.12 95 ALA A CA 1
ATOM 713 C C . ALA A 1 95 ? 1.700 10.973 10.827 1.00 96.12 95 ALA A C 1
ATOM 715 O O . ALA A 1 95 ? 1.142 11.653 11.692 1.00 96.12 95 ALA A O 1
ATOM 716 N N . GLN A 1 96 ? 1.809 11.392 9.563 1.00 97.06 96 GLN A N 1
ATOM 717 C CA . GLN A 1 96 ? 1.362 12.707 9.094 1.00 97.06 96 GLN A CA 1
ATOM 718 C C . GLN A 1 96 ? -0.168 12.826 8.988 1.00 97.06 96 GLN A C 1
ATOM 720 O O . GLN A 1 96 ? -0.730 13.865 9.340 1.00 97.06 96 GLN A O 1
ATOM 725 N N . HIS A 1 97 ? -0.855 11.773 8.537 1.00 97.75 97 HIS A N 1
ATOM 726 C CA . HIS A 1 97 ? -2.285 11.826 8.192 1.00 97.75 97 HIS A CA 1
ATOM 727 C C . HIS A 1 97 ? -3.193 11.089 9.185 1.00 97.75 97 HIS A C 1
ATOM 729 O O . HIS A 1 97 ? -4.414 11.254 9.170 1.00 97.75 97 HIS A O 1
ATOM 735 N N . GLY A 1 98 ? -2.626 10.305 10.099 1.00 96.75 98 GLY A N 1
ATOM 736 C CA . GLY A 1 98 ? -3.337 9.340 10.934 1.00 96.75 98 GLY A CA 1
ATOM 737 C C . GLY A 1 98 ? -4.456 9.928 11.789 1.00 96.75 98 GLY A C 1
ATOM 738 O O . GLY A 1 98 ? -5.422 9.238 12.109 1.00 96.75 98 GLY A O 1
ATOM 739 N N . LYS A 1 99 ? -4.409 11.229 12.099 1.00 96.75 99 LYS A N 1
ATOM 740 C CA . LYS A 1 99 ? -5.486 11.929 12.819 1.00 96.75 99 LYS A CA 1
ATOM 741 C C . LYS A 1 99 ? -6.832 11.872 12.082 1.00 96.75 99 LYS A C 1
ATOM 743 O O . LYS A 1 99 ? -7.858 11.771 12.748 1.00 96.75 99 LYS A O 1
ATOM 748 N N . VAL A 1 100 ? -6.838 11.881 10.746 1.00 97.06 100 VAL A N 1
ATOM 749 C CA . VAL A 1 100 ? -8.068 11.860 9.923 1.00 97.06 100 VAL A CA 1
ATOM 750 C C . VAL A 1 100 ? -8.414 10.481 9.343 1.00 97.06 100 VAL A C 1
ATOM 752 O O . VAL A 1 100 ? -9.508 10.300 8.800 1.00 97.06 100 VAL A O 1
ATOM 755 N N . VAL A 1 101 ? -7.515 9.507 9.497 1.00 97.38 101 VAL A N 1
ATOM 756 C CA . VAL A 1 101 ? -7.681 8.121 9.033 1.00 97.38 101 VAL A CA 1
ATOM 757 C C . VAL A 1 101 ? -8.571 7.341 10.000 1.00 97.38 101 VAL A C 1
ATOM 759 O O . VAL A 1 101 ? -8.261 7.256 11.183 1.00 97.38 101 VAL A O 1
ATOM 762 N N . LYS A 1 102 ? -9.673 6.757 9.527 1.00 97.38 102 LYS A N 1
ATOM 763 C CA . LYS A 1 102 ? -10.528 5.859 10.321 1.00 97.38 102 LYS A CA 1
ATOM 764 C C . LYS A 1 102 ? -9.805 4.535 10.561 1.00 97.38 102 LYS A C 1
ATOM 766 O O . LYS A 1 102 ? -9.588 4.162 11.709 1.00 97.38 102 LYS A O 1
ATOM 771 N N . ASN A 1 103 ? -9.380 3.895 9.476 1.00 97.88 103 ASN A N 1
ATOM 772 C CA . ASN A 1 103 ? -8.573 2.682 9.476 1.00 97.88 103 ASN A CA 1
ATOM 773 C C . ASN A 1 103 ? -7.805 2.556 8.143 1.00 97.88 103 ASN A C 1
ATOM 775 O O . ASN A 1 103 ? -8.047 3.339 7.221 1.00 97.88 103 ASN A O 1
ATOM 779 N N . TRP A 1 104 ? -6.873 1.614 8.037 1.00 98.25 104 TRP A N 1
ATOM 780 C CA . TRP A 1 104 ? -6.023 1.437 6.866 1.00 98.25 104 TRP A CA 1
ATOM 781 C C . TRP A 1 104 ? -5.622 -0.023 6.641 1.00 98.25 104 TRP A C 1
ATOM 783 O O . TRP A 1 104 ? -5.606 -0.821 7.578 1.00 98.25 104 TRP A O 1
ATOM 793 N N . VAL A 1 105 ? -5.300 -0.356 5.391 1.00 98.62 105 VAL A N 1
ATOM 794 C CA . VAL A 1 105 ? -4.761 -1.656 4.969 1.00 98.62 105 VAL A CA 1
ATOM 795 C C . VAL A 1 105 ? -3.706 -1.449 3.887 1.00 98.62 105 VAL A C 1
ATOM 797 O O . VAL A 1 105 ? -3.803 -0.508 3.102 1.00 98.62 105 VAL A O 1
ATOM 800 N N . VAL A 1 106 ? -2.727 -2.347 3.827 1.00 98.69 106 VAL A N 1
ATOM 801 C CA . VAL A 1 106 ? -1.751 -2.462 2.740 1.00 98.69 106 VAL A CA 1
ATOM 802 C C . VAL A 1 106 ? -1.997 -3.744 1.951 1.00 98.69 106 VAL A C 1
ATOM 804 O O . VAL A 1 106 ? -2.153 -4.812 2.551 1.00 98.69 106 VAL A O 1
ATOM 807 N N . LEU A 1 107 ? -2.019 -3.620 0.624 1.00 98.69 107 LEU A N 1
ATOM 808 C CA . LEU A 1 107 ? -1.971 -4.732 -0.326 1.00 98.69 107 LEU A CA 1
ATOM 809 C C . LEU A 1 107 ? -0.594 -4.730 -0.986 1.00 98.69 107 LEU A C 1
ATOM 811 O O . LEU A 1 107 ? -0.234 -3.745 -1.631 1.00 98.69 107 LEU A O 1
ATOM 815 N N . ASP A 1 108 ? 0.159 -5.806 -0.793 1.00 98.50 108 ASP A N 1
ATOM 816 C CA . ASP A 1 108 ? 1.536 -5.942 -1.276 1.00 98.50 108 ASP A CA 1
ATOM 817 C C . ASP A 1 108 ? 1.864 -7.427 -1.444 1.00 98.50 108 ASP A C 1
ATOM 819 O O . ASP A 1 108 ? 1.405 -8.246 -0.647 1.00 98.50 108 ASP A O 1
ATOM 823 N N . ASP A 1 109 ? 2.679 -7.781 -2.426 1.00 98.00 109 ASP A N 1
ATOM 824 C CA . ASP A 1 109 ? 3.213 -9.136 -2.593 1.00 98.00 109 ASP A CA 1
ATOM 825 C C . ASP A 1 109 ? 4.457 -9.371 -1.712 1.00 98.00 109 ASP A C 1
ATOM 827 O O . ASP A 1 109 ? 4.745 -10.496 -1.282 1.00 98.00 109 ASP A O 1
ATOM 831 N N . PHE A 1 110 ? 5.164 -8.296 -1.355 1.00 96.81 110 PHE A N 1
ATOM 832 C CA . PHE A 1 110 ? 6.339 -8.339 -0.501 1.00 96.81 110 PHE A CA 1
ATOM 833 C C . PHE A 1 110 ? 5.962 -8.504 0.980 1.00 96.81 110 PHE A C 1
ATOM 835 O O . PHE A 1 110 ? 5.032 -7.878 1.483 1.00 96.81 110 PHE A O 1
ATOM 842 N N . ASP A 1 111 ? 6.711 -9.314 1.739 1.00 96.62 111 ASP A N 1
ATOM 843 C CA . ASP A 1 111 ? 6.448 -9.527 3.173 1.00 96.62 111 ASP A CA 1
ATOM 844 C C . ASP A 1 111 ? 6.871 -8.324 4.039 1.00 96.62 111 ASP A C 1
ATOM 846 O O . ASP A 1 111 ? 7.905 -8.329 4.712 1.00 96.62 111 ASP A O 1
ATOM 850 N N . LEU A 1 112 ? 6.055 -7.266 4.017 1.00 95.62 112 LEU A N 1
ATOM 851 C CA . LEU A 1 112 ? 6.286 -6.056 4.806 1.00 95.62 112 LEU A CA 1
ATOM 852 C C . LEU A 1 112 ? 6.223 -6.328 6.304 1.00 95.62 112 LEU A C 1
ATOM 854 O O . LEU A 1 112 ? 6.967 -5.705 7.056 1.00 95.62 112 LEU A O 1
ATOM 858 N N . LYS A 1 113 ? 5.374 -7.267 6.731 1.00 93.56 113 LYS A N 1
ATOM 859 C CA . LYS A 1 113 ? 5.246 -7.642 8.138 1.00 93.56 113 LYS A CA 1
ATOM 860 C C . LYS A 1 113 ? 6.522 -8.305 8.651 1.00 93.56 113 LYS A C 1
ATOM 862 O O . LYS A 1 113 ? 7.013 -7.905 9.699 1.00 93.56 113 LYS A O 1
ATOM 867 N N . GLY A 1 114 ? 7.073 -9.270 7.914 1.00 92.50 114 GLY A N 1
ATOM 868 C CA . GLY A 1 114 ? 8.316 -9.940 8.301 1.00 92.50 114 GLY A CA 1
ATOM 869 C C . GLY A 1 114 ? 9.496 -8.972 8.432 1.00 92.50 114 GLY A C 1
ATOM 870 O O . GLY A 1 114 ? 10.292 -9.093 9.361 1.00 92.50 114 GLY A O 1
ATOM 871 N N . LEU A 1 115 ? 9.581 -7.967 7.551 1.00 90.81 115 LEU A N 1
ATOM 872 C CA . LEU A 1 115 ? 10.586 -6.905 7.678 1.00 90.81 115 LEU A CA 1
ATOM 873 C C . LEU A 1 115 ? 10.346 -6.006 8.893 1.00 90.81 115 LEU A C 1
ATOM 875 O O . LEU A 1 115 ? 11.294 -5.642 9.582 1.00 90.81 115 LEU A O 1
ATOM 879 N N . ASP A 1 116 ? 9.089 -5.675 9.172 1.00 88.81 116 ASP A N 1
ATOM 880 C CA . ASP A 1 116 ? 8.727 -4.849 10.321 1.00 88.81 116 ASP A CA 1
ATOM 881 C C . ASP A 1 116 ? 9.032 -5.540 11.654 1.00 88.81 116 ASP A C 1
ATOM 883 O O . ASP A 1 116 ? 9.510 -4.903 12.595 1.00 88.81 116 ASP A O 1
ATOM 887 N N . ASP A 1 117 ? 8.791 -6.851 11.720 1.00 88.19 117 ASP A N 1
ATOM 888 C CA . ASP A 1 117 ? 9.121 -7.687 12.873 1.00 88.19 117 ASP A CA 1
ATOM 889 C C . ASP A 1 117 ? 10.643 -7.695 13.108 1.00 88.19 117 ASP A C 1
ATOM 891 O O . ASP A 1 117 ? 11.094 -7.469 14.233 1.00 88.19 117 ASP A O 1
ATOM 895 N N . LEU A 1 118 ? 11.441 -7.845 12.043 1.00 87.00 118 LEU A N 1
ATOM 896 C CA . LEU A 1 118 ? 12.905 -7.809 12.122 1.00 87.00 118 LEU A CA 1
ATOM 897 C C . LEU A 1 118 ? 13.430 -6.444 12.597 1.00 87.00 118 LEU A C 1
ATOM 899 O O . LEU A 1 118 ? 14.303 -6.386 13.466 1.00 87.00 118 LEU A O 1
ATOM 903 N N . ASP A 1 119 ? 12.882 -5.344 12.074 1.00 84.38 119 ASP A N 1
ATOM 904 C CA . ASP A 1 119 ? 13.242 -3.988 12.506 1.00 84.38 119 ASP A CA 1
ATOM 905 C C . ASP A 1 119 ? 12.941 -3.779 14.001 1.00 84.38 119 ASP A C 1
ATOM 907 O O . ASP A 1 119 ? 13.723 -3.159 14.731 1.00 84.38 119 ASP A O 1
ATOM 911 N N . CYS A 1 120 ? 11.824 -4.330 14.487 1.00 82.25 120 CYS A N 1
ATOM 912 C CA . CYS A 1 120 ? 11.464 -4.276 15.902 1.00 82.25 120 CYS A CA 1
ATOM 913 C C . CYS A 1 120 ? 12.442 -5.071 16.778 1.00 82.25 120 CYS A C 1
ATOM 915 O O . CYS A 1 120 ? 12.889 -4.556 17.809 1.00 82.25 120 CYS A O 1
ATOM 917 N N . GLU A 1 121 ? 12.795 -6.292 16.370 1.00 84.56 121 GLU A N 1
ATOM 918 C CA . GLU A 1 121 ? 13.760 -7.138 17.083 1.00 84.56 121 GLU A CA 1
ATOM 919 C C . GLU A 1 121 ? 15.134 -6.463 17.184 1.00 84.56 121 GLU A C 1
ATOM 921 O O . GLU A 1 121 ? 15.706 -6.365 18.275 1.00 84.56 121 GLU A O 1
ATOM 926 N N . LEU A 1 122 ? 15.637 -5.921 16.070 1.00 83.25 122 LEU A N 1
ATOM 927 C CA . LEU A 1 122 ? 16.931 -5.234 16.018 1.00 83.25 122 LEU A CA 1
ATOM 928 C C . LEU A 1 122 ? 16.963 -3.967 16.880 1.00 83.25 122 LEU A C 1
ATOM 930 O O . LEU A 1 122 ? 17.997 -3.643 17.466 1.00 83.25 122 LEU A O 1
ATOM 934 N N . ALA A 1 123 ? 15.834 -3.269 17.015 1.00 81.06 123 ALA A N 1
ATOM 935 C CA . ALA A 1 123 ? 15.715 -2.084 17.859 1.00 81.06 123 ALA A CA 1
ATOM 936 C C . ALA A 1 123 ? 15.651 -2.395 19.372 1.00 81.06 123 ALA A C 1
ATOM 938 O O . ALA A 1 123 ? 15.426 -1.476 20.169 1.00 81.06 123 ALA A O 1
ATOM 939 N N . GLY A 1 124 ? 15.788 -3.665 19.785 1.00 78.31 124 GLY A N 1
ATOM 940 C CA . GLY A 1 124 ? 15.668 -4.083 21.186 1.00 78.31 124 GLY A CA 1
ATOM 941 C C . GLY A 1 124 ? 14.292 -3.762 21.774 1.00 78.31 124 GLY A C 1
ATOM 942 O O . GLY A 1 124 ? 14.157 -3.505 22.972 1.00 78.31 124 GLY A O 1
ATOM 943 N N . ALA A 1 125 ? 13.276 -3.692 20.915 1.00 68.50 125 ALA A N 1
ATOM 944 C CA . ALA A 1 125 ? 11.913 -3.401 21.298 1.00 68.50 125 ALA A CA 1
ATOM 945 C C . ALA A 1 125 ? 11.286 -4.586 22.023 1.00 68.50 125 ALA A C 1
ATOM 947 O O . ALA A 1 125 ? 11.236 -5.680 21.469 1.00 68.50 125 ALA A O 1
ATOM 948 N N . SER A 1 126 ? 10.707 -4.380 23.207 1.00 55.03 126 SER A N 1
ATOM 949 C CA . SER A 1 126 ? 9.685 -5.318 23.667 1.00 55.03 126 SER A CA 1
ATOM 950 C C . SER A 1 126 ?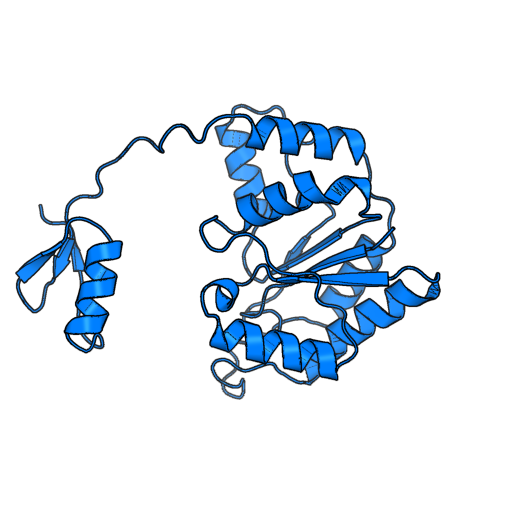 8.498 -5.303 22.694 1.00 55.03 126 SER A C 1
ATOM 952 O O . SER A 1 126 ? 8.122 -4.260 22.157 1.00 55.03 126 SER A O 1
ATOM 954 N N . VAL A 1 127 ? 7.945 -6.495 22.476 1.00 58.50 127 VAL A N 1
ATOM 955 C CA . VAL A 1 127 ? 6.991 -6.910 21.429 1.00 58.50 127 VAL A CA 1
ATOM 956 C C . VAL A 1 127 ? 5.664 -6.126 21.420 1.00 58.50 127 VAL A C 1
ATOM 958 O O . VAL A 1 127 ? 4.915 -6.174 20.445 1.00 58.50 127 VAL A O 1
ATOM 961 N N . ASP A 1 128 ? 5.373 -5.335 22.451 1.00 63.81 128 ASP A N 1
ATOM 962 C CA . ASP A 1 128 ? 4.063 -4.708 22.619 1.00 63.81 128 ASP A CA 1
ATOM 963 C C . ASP A 1 128 ? 3.909 -3.426 21.778 1.00 63.81 128 ASP A C 1
ATOM 965 O O . ASP A 1 128 ? 4.105 -2.299 22.238 1.00 63.81 128 ASP A O 1
ATOM 969 N N . GLY A 1 129 ? 3.504 -3.605 20.517 1.00 60.28 129 GLY A N 1
ATOM 970 C CA . GLY A 1 129 ? 2.862 -2.555 19.718 1.00 60.28 129 GLY A CA 1
ATOM 971 C C . GLY A 1 129 ? 3.760 -1.761 18.767 1.00 60.28 129 GLY A C 1
ATOM 972 O O . GLY A 1 129 ? 3.413 -0.623 18.439 1.00 60.28 129 GLY A O 1
ATOM 973 N N . ARG A 1 130 ? 4.895 -2.320 18.320 1.00 69.44 130 ARG A N 1
ATOM 974 C CA . ARG A 1 130 ? 5.737 -1.691 17.279 1.00 69.44 130 ARG A CA 1
ATOM 975 C C . ARG A 1 130 ? 5.522 -2.221 15.861 1.00 69.44 130 ARG A C 1
ATOM 977 O O . ARG A 1 130 ? 5.797 -1.463 14.927 1.00 69.44 130 ARG A O 1
ATOM 984 N N . CYS A 1 131 ? 5.006 -3.444 15.703 1.00 85.69 131 CYS A N 1
ATOM 985 C CA . CYS A 1 131 ? 4.651 -3.961 14.383 1.00 85.69 131 CYS A CA 1
ATOM 986 C C . CYS A 1 131 ? 3.375 -3.261 13.905 1.00 85.69 131 CYS A C 1
ATOM 988 O O . CYS A 1 131 ? 2.284 -3.527 14.414 1.00 85.69 131 CYS A O 1
ATOM 990 N N . ILE A 1 132 ? 3.510 -2.307 12.986 1.00 91.19 132 ILE A N 1
ATOM 991 C CA . ILE A 1 132 ? 2.364 -1.497 12.546 1.00 91.19 132 ILE A CA 1
ATOM 992 C C . ILE A 1 132 ? 1.511 -2.239 11.521 1.00 91.19 132 ILE A C 1
ATOM 994 O O . ILE A 1 132 ? 0.345 -1.909 11.347 1.00 91.19 132 ILE A O 1
ATOM 998 N N . PHE A 1 133 ? 2.092 -3.232 10.843 1.00 94.69 133 PHE A N 1
ATOM 999 C CA . PHE A 1 133 ? 1.420 -4.011 9.806 1.00 94.69 133 PHE A CA 1
ATOM 1000 C C . PHE A 1 133 ? 0.581 -5.158 10.381 1.00 94.69 133 PHE A C 1
ATOM 1002 O O . PHE A 1 133 ? -0.240 -5.735 9.663 1.00 94.69 133 PHE A O 1
ATOM 1009 N N . GLU A 1 134 ? 0.739 -5.480 11.669 1.00 92.88 134 GLU A N 1
ATOM 1010 C CA . GLU A 1 134 ? -0.113 -6.445 12.364 1.00 92.88 134 GLU A CA 1
ATOM 1011 C C . GLU A 1 134 ? -1.573 -5.970 12.333 1.00 92.88 134 GLU A C 1
ATOM 1013 O O . GLU A 1 134 ? -1.899 -4.878 12.793 1.00 92.88 134 GLU A O 1
ATOM 1018 N N . GLY A 1 135 ? -2.458 -6.780 11.746 1.00 94.81 135 GLY A N 1
ATOM 1019 C CA . GLY A 1 135 ? -3.861 -6.407 11.530 1.00 94.81 135 GLY A CA 1
ATOM 1020 C C . GLY A 1 135 ? -4.115 -5.387 10.408 1.00 94.81 135 GLY A C 1
ATOM 1021 O O . GLY A 1 135 ? -5.268 -5.042 10.171 1.00 94.81 135 GLY A O 1
ATOM 1022 N N . HIS A 1 136 ? -3.088 -4.947 9.677 1.00 97.12 136 HIS A N 1
ATOM 1023 C CA . HIS A 1 136 ? -3.211 -3.950 8.603 1.00 97.12 136 HIS A CA 1
ATOM 1024 C C . HIS A 1 136 ? -2.604 -4.408 7.270 1.00 97.12 136 HIS A C 1
ATOM 1026 O O . HIS A 1 136 ? -2.516 -3.622 6.330 1.00 97.12 136 HIS A O 1
ATOM 1032 N N . PHE A 1 137 ? -2.194 -5.673 7.153 1.00 98.12 137 PHE A N 1
ATOM 1033 C CA . PHE A 1 137 ? -1.510 -6.182 5.967 1.00 98.12 137 PHE A CA 1
ATOM 1034 C C . PHE A 1 137 ? -2.194 -7.402 5.337 1.00 98.12 137 PHE A C 1
ATOM 1036 O O . PHE A 1 137 ? -2.590 -8.367 6.008 1.00 98.12 137 PHE A O 1
ATOM 1043 N N . VAL A 1 138 ? -2.305 -7.366 4.010 1.00 98.31 138 VAL A N 1
ATOM 1044 C CA . VAL A 1 138 ? -2.724 -8.486 3.171 1.00 98.31 138 VAL A CA 1
ATOM 1045 C C . VAL A 1 138 ? -1.625 -8.748 2.151 1.00 98.31 138 VAL A C 1
ATOM 1047 O O . VAL A 1 138 ? -1.457 -7.981 1.208 1.00 98.31 138 VAL A O 1
ATOM 1050 N N . LYS A 1 139 ? -0.895 -9.846 2.365 1.00 98.31 139 LYS A N 1
ATOM 1051 C CA . LYS A 1 139 ? 0.102 -10.338 1.422 1.00 98.31 139 LYS A CA 1
ATOM 1052 C C . LYS A 1 139 ? -0.584 -11.013 0.234 1.00 98.31 139 LYS A C 1
ATOM 1054 O O . LYS A 1 139 ? -1.354 -11.945 0.471 1.00 98.31 139 LYS A O 1
ATOM 1059 N N . THR A 1 140 ? -0.309 -10.566 -0.985 1.00 98.38 140 THR A N 1
ATOM 1060 C CA . THR A 1 140 ? -0.761 -11.215 -2.227 1.00 98.38 140 THR A CA 1
ATOM 1061 C C . THR A 1 140 ? 0.260 -12.244 -2.720 1.00 98.38 140 THR A C 1
ATOM 1063 O O . THR A 1 140 ? 1.372 -12.348 -2.199 1.00 98.38 140 THR A O 1
ATOM 1066 N N . ASP A 1 141 ? -0.137 -13.055 -3.699 1.00 97.88 141 ASP A N 1
ATOM 1067 C CA . ASP A 1 141 ? 0.768 -13.937 -4.438 1.00 97.88 141 ASP A CA 1
ATOM 1068 C C . ASP A 1 141 ? 1.193 -13.221 -5.724 1.00 97.88 141 ASP A C 1
ATOM 1070 O O . ASP A 1 141 ? 0.347 -12.962 -6.576 1.00 97.88 141 ASP A O 1
ATOM 1074 N N . GLU A 1 142 ? 2.485 -12.929 -5.894 1.00 96.94 142 GLU A N 1
ATOM 1075 C CA . GLU A 1 142 ? 3.020 -12.240 -7.083 1.00 96.94 142 GLU A CA 1
ATOM 1076 C C . GLU A 1 142 ? 2.674 -12.948 -8.411 1.00 96.94 142 GLU A C 1
ATOM 1078 O O . GLU A 1 142 ? 2.593 -12.329 -9.474 1.00 96.94 142 GLU A O 1
ATOM 1083 N N . THR A 1 143 ? 2.425 -14.260 -8.363 1.00 96.25 143 THR A N 1
ATOM 1084 C CA . THR A 1 143 ? 2.081 -15.080 -9.533 1.00 96.25 143 THR A CA 1
ATOM 1085 C C . THR A 1 143 ? 0.618 -14.952 -9.930 1.00 96.25 143 THR A C 1
ATOM 1087 O O . THR A 1 143 ? 0.254 -15.268 -11.059 1.00 96.25 143 THR A O 1
ATOM 1090 N N . ILE A 1 144 ? -0.256 -14.526 -9.023 1.00 97.25 144 ILE A N 1
ATOM 1091 C CA . ILE A 1 144 ? -1.707 -14.457 -9.262 1.00 97.25 144 ILE A CA 1
ATOM 1092 C C . ILE A 1 144 ? -2.205 -13.010 -9.195 1.00 97.25 144 ILE A C 1
ATOM 1094 O O . ILE A 1 144 ? -3.219 -12.681 -9.806 1.00 97.25 144 ILE A O 1
ATOM 1098 N N . GLY A 1 145 ? -1.493 -12.141 -8.482 1.00 97.12 145 GLY A N 1
ATOM 1099 C CA . GLY A 1 145 ? -1.966 -10.820 -8.117 1.00 97.12 145 GLY A CA 1
ATOM 1100 C C . GLY A 1 145 ? -2.954 -10.872 -6.949 1.00 97.12 145 GLY A C 1
ATOM 1101 O O . GLY A 1 145 ? -2.985 -11.807 -6.141 1.00 97.12 145 GLY A O 1
ATOM 1102 N N . LEU A 1 146 ? -3.800 -9.849 -6.861 1.00 98.31 146 LEU A N 1
ATOM 1103 C CA . LEU A 1 146 ? -4.855 -9.765 -5.859 1.00 98.31 146 LEU A CA 1
ATOM 1104 C C . LEU A 1 146 ? -5.952 -10.816 -6.092 1.00 98.31 146 LEU A C 1
ATOM 1106 O O . LEU A 1 146 ? -6.661 -10.782 -7.095 1.00 98.31 146 LEU A O 1
ATOM 1110 N N . SER A 1 147 ? -6.187 -11.705 -5.127 1.00 98.06 147 SER A N 1
ATOM 1111 C CA . SER A 1 147 ? -7.302 -12.653 -5.211 1.00 98.06 147 SER A CA 1
ATOM 1112 C C . SER A 1 147 ? -8.597 -12.113 -4.587 1.00 98.06 147 SER A C 1
ATOM 1114 O O . SER A 1 147 ? -8.615 -11.170 -3.791 1.00 98.06 147 SER A O 1
ATOM 1116 N N . GLN A 1 148 ? -9.722 -12.780 -4.867 1.00 98.38 148 GLN A N 1
ATOM 1117 C CA . GLN A 1 148 ? -10.994 -12.499 -4.191 1.00 98.38 148 GLN A CA 1
ATOM 1118 C C . GLN A 1 148 ? -10.903 -12.675 -2.664 1.00 98.38 148 GLN A C 1
ATOM 1120 O O . GLN A 1 148 ? -11.561 -11.944 -1.919 1.00 98.38 148 GLN A O 1
ATOM 1125 N N . ALA A 1 149 ? -10.117 -13.650 -2.192 1.00 98.44 149 ALA A N 1
ATOM 1126 C CA . ALA A 1 149 ? -9.934 -13.914 -0.767 1.00 98.44 149 ALA A CA 1
ATOM 1127 C C . ALA A 1 149 ? -9.149 -12.783 -0.087 1.00 98.44 149 ALA A C 1
ATOM 1129 O O . ALA A 1 149 ? -9.505 -12.366 1.021 1.00 98.44 149 ALA A O 1
ATOM 1130 N N . ASP A 1 150 ? -8.147 -12.241 -0.779 1.00 98.56 150 ASP A N 1
ATOM 1131 C CA . ASP A 1 150 ? -7.365 -11.088 -0.331 1.00 98.56 150 ASP A CA 1
ATOM 1132 C C . ASP A 1 150 ? -8.235 -9.839 -0.251 1.00 98.56 150 ASP A C 1
ATOM 1134 O O . ASP A 1 150 ? -8.265 -9.176 0.786 1.00 98.56 150 ASP A O 1
ATOM 1138 N N . ALA A 1 151 ? -9.039 -9.575 -1.286 1.00 98.62 151 ALA A N 1
ATOM 1139 C CA . ALA A 1 151 ? -9.987 -8.465 -1.294 1.00 98.62 151 ALA A CA 1
ATOM 1140 C C . ALA A 1 151 ? -10.992 -8.559 -0.132 1.00 98.62 151 ALA A C 1
ATOM 1142 O O . ALA A 1 151 ? -11.222 -7.589 0.590 1.00 98.62 151 ALA A O 1
ATOM 1143 N N . GLN A 1 152 ? -11.544 -9.749 0.128 1.00 98.50 152 GLN A N 1
ATOM 1144 C CA . GLN A 1 152 ? -12.427 -9.974 1.278 1.00 98.50 152 GLN A CA 1
ATOM 1145 C C . GLN A 1 152 ? -11.707 -9.766 2.615 1.00 98.50 152 GLN A C 1
ATOM 1147 O O . GLN A 1 152 ? -12.290 -9.215 3.553 1.00 98.50 152 GLN A O 1
ATOM 1152 N N . LYS A 1 153 ? -10.446 -10.198 2.728 1.00 98.50 153 LYS A N 1
ATOM 1153 C CA . LYS A 1 153 ? -9.625 -9.952 3.917 1.00 98.50 153 LYS A CA 1
ATOM 1154 C C . LYS A 1 153 ? -9.391 -8.453 4.108 1.00 98.50 153 LYS A C 1
ATOM 1156 O O . LYS A 1 153 ? -9.605 -7.973 5.217 1.00 98.50 153 LYS A O 1
ATOM 1161 N N . ALA A 1 154 ? -9.051 -7.724 3.049 1.00 98.50 154 ALA A N 1
ATOM 1162 C CA . ALA A 1 154 ? -8.852 -6.280 3.077 1.00 98.50 154 ALA A CA 1
ATOM 1163 C C . ALA A 1 154 ? -10.114 -5.539 3.533 1.00 98.50 154 ALA A C 1
ATOM 1165 O O . ALA A 1 154 ? -10.035 -4.716 4.439 1.00 98.50 154 ALA A O 1
ATOM 1166 N N . VAL A 1 155 ? -11.291 -5.895 3.003 1.00 98.31 155 VAL A N 1
ATOM 1167 C CA . VAL A 1 155 ? -12.579 -5.334 3.454 1.00 98.31 155 VAL A CA 1
ATOM 1168 C C . VAL A 1 155 ? -12.798 -5.573 4.946 1.00 98.31 155 VAL A C 1
ATOM 1170 O O . VAL A 1 155 ? -13.152 -4.640 5.662 1.00 98.31 155 VAL A O 1
ATOM 1173 N N . ARG A 1 156 ? -12.571 -6.799 5.440 1.00 98.19 156 ARG A N 1
ATOM 1174 C CA . ARG A 1 156 ? -12.725 -7.096 6.875 1.00 98.19 156 ARG A CA 1
ATOM 1175 C C . ARG A 1 156 ? -11.807 -6.230 7.727 1.00 98.19 156 ARG A C 1
ATOM 1177 O O . ARG A 1 156 ? -12.277 -5.662 8.704 1.00 98.19 156 ARG A O 1
ATOM 1184 N N . LEU A 1 157 ? -10.534 -6.121 7.350 1.00 97.62 157 LEU A N 1
ATOM 1185 C CA . LEU A 1 157 ? -9.569 -5.305 8.079 1.00 97.62 157 LEU A CA 1
ATOM 1186 C C . LEU A 1 157 ? -9.963 -3.823 8.041 1.00 97.62 157 LEU A C 1
ATOM 1188 O O . LEU A 1 157 ? -10.036 -3.208 9.096 1.00 97.62 157 LEU A O 1
ATOM 1192 N N . LEU A 1 158 ? -10.332 -3.271 6.880 1.00 97.75 158 LEU A N 1
ATOM 1193 C CA . LEU A 1 158 ? -10.751 -1.868 6.754 1.00 97.75 158 LEU A CA 1
ATOM 1194 C C . LEU A 1 158 ? -12.003 -1.543 7.578 1.00 97.75 158 LEU A C 1
ATOM 1196 O O . LEU A 1 158 ? -12.080 -0.456 8.141 1.00 97.75 158 LEU A O 1
ATOM 1200 N N . LEU A 1 159 ? -12.961 -2.471 7.673 1.00 96.94 159 LEU A N 1
ATOM 1201 C CA . LEU A 1 159 ? -14.209 -2.274 8.420 1.00 96.94 159 LEU A CA 1
ATOM 1202 C C . LEU A 1 159 ? -14.082 -2.517 9.931 1.00 96.94 159 LEU A C 1
ATOM 1204 O O . LEU A 1 159 ? -15.009 -2.186 10.671 1.00 96.94 159 LEU A O 1
ATOM 1208 N N . THR A 1 160 ? -12.975 -3.094 10.405 1.00 96.38 160 THR A N 1
ATOM 1209 C CA . THR A 1 160 ? -12.684 -3.138 11.846 1.00 96.38 160 THR A CA 1
ATOM 1210 C C . THR A 1 160 ? -12.220 -1.779 12.365 1.00 96.38 160 THR A C 1
ATOM 1212 O O . THR A 1 160 ? -11.764 -0.932 11.600 1.00 96.38 160 THR A O 1
ATOM 1215 N N . ASP A 1 161 ? -12.336 -1.551 13.672 1.00 95.75 161 ASP A N 1
ATOM 1216 C CA . ASP A 1 161 ? -11.751 -0.364 14.291 1.00 95.75 161 ASP A CA 1
ATOM 1217 C C . ASP A 1 161 ? -10.229 -0.504 14.389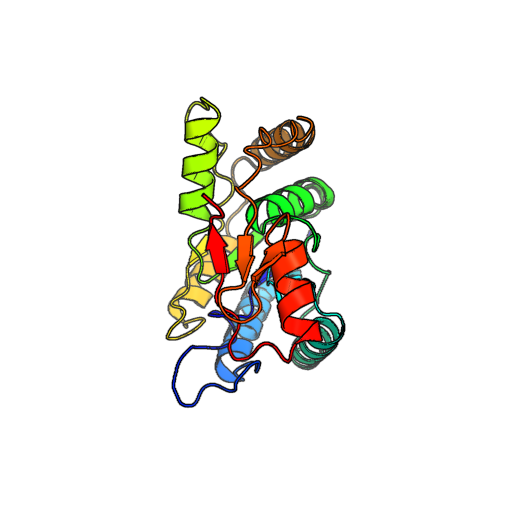 1.00 95.75 161 ASP A C 1
ATOM 1219 O O . ASP A 1 161 ? -9.699 -1.574 14.696 1.00 95.75 161 ASP A O 1
ATOM 1223 N N . TRP A 1 162 ? -9.519 0.607 14.191 1.00 95.69 162 TRP A N 1
ATOM 1224 C CA . TRP A 1 162 ? -8.074 0.658 14.371 1.00 95.69 162 TRP A CA 1
ATOM 1225 C C . TRP A 1 162 ? -7.710 0.584 15.865 1.00 95.69 162 TRP A C 1
ATOM 1227 O O . TRP A 1 162 ? -7.643 1.593 16.578 1.00 95.69 162 TRP A O 1
ATOM 1237 N N . ALA A 1 163 ? -7.482 -0.638 16.349 1.00 92.88 163 ALA A N 1
ATOM 1238 C CA . ALA A 1 163 ? -7.127 -0.907 17.736 1.00 92.88 163 ALA A CA 1
ATOM 1239 C C . ALA A 1 163 ? -5.831 -0.185 18.137 1.00 92.88 163 ALA A C 1
ATOM 1241 O O . ALA A 1 163 ? -4.844 -0.186 17.405 1.00 92.88 163 ALA A O 1
ATOM 1242 N N . ASN A 1 164 ? -5.823 0.429 19.324 1.00 91.19 164 ASN A N 1
ATOM 1243 C CA . ASN A 1 164 ? -4.664 1.146 19.871 1.00 91.19 164 ASN A CA 1
ATOM 1244 C C . ASN A 1 164 ? -4.106 2.263 18.964 1.00 91.19 164 ASN A C 1
ATOM 1246 O O . ASN A 1 164 ? -2.942 2.638 19.104 1.00 91.19 164 ASN A O 1
ATOM 1250 N N . LYS A 1 165 ? -4.936 2.845 18.084 1.00 94.88 165 LYS A N 1
ATOM 1251 C CA . LYS A 1 165 ? -4.548 3.903 17.138 1.00 94.88 165 LYS A CA 1
ATOM 1252 C C . LYS A 1 165 ? -3.673 5.000 17.752 1.00 94.88 165 LYS A C 1
ATOM 1254 O O . LYS A 1 165 ? -2.653 5.361 17.179 1.00 94.88 165 LYS A O 1
ATOM 1259 N N . ALA A 1 166 ? -4.057 5.540 18.911 1.00 94.44 166 ALA A N 1
ATOM 1260 C CA . ALA A 1 166 ? -3.302 6.618 19.556 1.00 94.44 166 ALA A CA 1
ATOM 1261 C C . ALA A 1 166 ? -1.874 6.189 19.941 1.00 94.44 166 ALA A C 1
ATOM 1263 O O . ALA A 1 166 ? -0.930 6.939 19.713 1.00 94.44 166 ALA A O 1
ATOM 1264 N N . VAL A 1 167 ? -1.721 4.971 20.468 1.00 91.56 167 VAL A N 1
ATOM 1265 C CA . VAL A 1 167 ? -0.423 4.403 20.858 1.00 91.56 167 VAL A CA 1
ATOM 1266 C C . VAL A 1 167 ? 0.431 4.127 19.623 1.00 91.56 167 VAL A C 1
ATOM 1268 O O . VAL A 1 167 ? 1.595 4.510 19.587 1.00 91.56 167 VAL A O 1
ATOM 1271 N N . GLN A 1 168 ? -0.152 3.528 18.580 1.00 92.00 168 GLN A N 1
ATOM 1272 C CA . GLN A 1 168 ? 0.576 3.256 17.340 1.00 92.00 168 GLN A CA 1
ATOM 1273 C C . GLN A 1 168 ? 1.038 4.542 16.644 1.00 92.00 168 GLN A C 1
ATOM 1275 O O . GLN A 1 168 ? 2.177 4.609 16.190 1.00 92.00 168 GLN A O 1
ATOM 1280 N N . LEU A 1 169 ? 0.198 5.583 16.601 1.00 94.25 169 LEU A N 1
ATOM 1281 C CA . LEU A 1 169 ? 0.590 6.881 16.045 1.00 94.25 169 LEU A CA 1
ATOM 1282 C C . LEU A 1 169 ? 1.720 7.533 16.842 1.00 94.25 169 LEU A C 1
ATOM 1284 O O . LEU A 1 169 ? 2.638 8.088 16.242 1.00 94.25 169 LEU A O 1
ATOM 1288 N N . GLU A 1 170 ? 1.683 7.450 18.171 1.00 92.38 170 GLU A N 1
ATOM 1289 C CA . GLU A 1 170 ? 2.778 7.939 19.010 1.00 92.38 170 GLU A CA 1
ATOM 1290 C C . GLU A 1 170 ? 4.077 7.177 18.722 1.00 92.38 170 GLU A C 1
ATOM 1292 O O . GLU A 1 170 ? 5.111 7.793 18.475 1.00 92.38 170 GLU A O 1
ATOM 1297 N N . HIS A 1 171 ? 4.023 5.845 18.642 1.00 88.25 171 HIS A N 1
ATOM 1298 C CA . HIS A 1 171 ? 5.187 5.027 18.297 1.00 88.25 171 HIS A CA 1
ATOM 1299 C C . HIS A 1 171 ? 5.760 5.365 16.916 1.00 88.25 171 HIS A C 1
ATOM 1301 O O . HIS A 1 171 ? 6.979 5.455 16.772 1.00 88.25 171 HIS A O 1
ATOM 1307 N N . MET A 1 172 ? 4.910 5.587 15.906 1.00 91.06 172 MET A N 1
ATOM 1308 C CA . MET A 1 172 ? 5.361 6.017 14.578 1.00 91.06 172 MET A CA 1
ATOM 1309 C C . MET A 1 172 ? 6.041 7.389 14.636 1.00 91.06 172 MET A C 1
ATOM 1311 O O . MET A 1 172 ? 7.110 7.556 14.058 1.00 91.06 172 MET A O 1
ATOM 1315 N N . ASN A 1 173 ? 5.471 8.355 15.365 1.00 91.31 173 ASN A N 1
ATOM 1316 C CA . ASN A 1 173 ? 6.072 9.682 15.524 1.00 91.31 173 ASN A CA 1
ATOM 1317 C C . ASN A 1 173 ? 7.430 9.619 16.233 1.00 91.31 173 ASN A C 1
ATOM 1319 O O . ASN A 1 173 ? 8.375 10.267 15.788 1.00 91.31 173 ASN A O 1
ATOM 1323 N N . VAL A 1 174 ? 7.549 8.815 17.294 1.00 88.38 174 VAL A N 1
ATOM 1324 C CA . VAL A 1 174 ? 8.820 8.606 17.999 1.00 88.38 174 VAL A CA 1
ATOM 1325 C C . VAL A 1 174 ? 9.849 7.961 17.074 1.00 88.38 174 VAL A C 1
ATOM 1327 O O . VAL A 1 174 ? 10.972 8.451 16.996 1.00 88.38 174 VAL A O 1
ATOM 1330 N N . ALA A 1 175 ? 9.471 6.915 16.332 1.00 85.31 175 ALA A N 1
ATOM 1331 C CA . ALA A 1 175 ? 10.367 6.233 15.398 1.00 85.31 175 ALA A CA 1
ATOM 1332 C C . ALA A 1 175 ? 10.886 7.169 14.292 1.00 85.31 175 ALA A C 1
ATOM 1334 O O . ALA A 1 175 ? 12.052 7.084 13.922 1.00 85.31 175 ALA A O 1
ATOM 1335 N N . LEU A 1 176 ? 10.047 8.088 13.805 1.00 86.12 176 LEU A N 1
ATOM 1336 C CA . LEU A 1 176 ? 10.419 9.079 12.789 1.00 86.12 176 LEU A CA 1
ATOM 1337 C C . LEU A 1 176 ? 11.218 10.262 13.353 1.00 86.12 176 LEU A C 1
ATOM 1339 O O . LEU A 1 176 ? 11.914 10.942 12.601 1.00 86.12 176 LEU A O 1
ATOM 1343 N N . ALA A 1 177 ? 11.104 10.539 14.654 1.00 86.38 177 ALA A N 1
ATOM 1344 C CA . ALA A 1 177 ? 11.856 11.597 15.323 1.00 86.38 177 ALA A CA 1
ATOM 1345 C C . ALA A 1 177 ? 13.299 11.187 15.639 1.00 86.38 177 ALA A C 1
ATOM 1347 O O . ALA A 1 177 ? 14.149 12.060 15.823 1.00 86.38 177 ALA A O 1
ATOM 1348 N N . VAL A 1 178 ? 13.589 9.881 15.702 1.00 79.31 178 VAL A N 1
ATOM 1349 C CA . VAL A 1 178 ? 14.968 9.395 15.744 1.00 79.31 178 VAL A CA 1
ATOM 1350 C C . VAL A 1 178 ? 15.605 9.806 14.418 1.00 79.31 178 VAL A C 1
ATOM 1352 O O . VAL A 1 178 ? 15.143 9.346 13.372 1.00 79.31 178 VAL A O 1
ATOM 1355 N N . PRO A 1 179 ? 16.631 10.684 14.418 1.00 75.12 179 PRO A N 1
ATOM 1356 C CA . PRO A 1 179 ? 17.361 10.978 13.196 1.00 75.12 179 PRO A CA 1
ATOM 1357 C C . PRO A 1 179 ? 17.759 9.639 12.599 1.00 75.12 179 PRO A C 1
ATOM 1359 O O . PRO A 1 179 ? 18.248 8.796 13.355 1.00 75.12 179 PRO A O 1
ATOM 1362 N N . LEU A 1 180 ? 17.550 9.437 11.294 1.00 65.81 180 LEU A N 1
ATOM 1363 C CA . LEU A 1 180 ? 18.224 8.356 10.586 1.00 65.81 180 LEU A CA 1
ATOM 1364 C C . LEU A 1 180 ? 19.707 8.548 10.893 1.00 65.81 180 LEU A C 1
ATOM 1366 O O . LEU A 1 180 ? 20.373 9.389 10.286 1.00 65.81 180 LEU A O 1
ATOM 1370 N N . GLN A 1 181 ? 20.206 7.847 11.914 1.00 62.12 181 GLN A N 1
ATOM 1371 C CA . GLN A 1 181 ? 21.626 7.727 12.144 1.00 62.12 181 GLN A CA 1
ATOM 1372 C C . GLN A 1 181 ? 22.092 7.165 10.827 1.00 62.12 181 GLN A C 1
ATOM 1374 O O . GLN A 1 181 ? 21.592 6.109 10.433 1.00 62.12 181 GLN A O 1
ATOM 1379 N N . ALA A 1 182 ? 22.897 7.955 10.105 1.00 56.34 182 ALA A N 1
ATOM 1380 C CA . ALA A 1 182 ? 23.410 7.574 8.805 1.00 56.34 182 ALA A CA 1
ATOM 1381 C C . ALA A 1 182 ? 23.802 6.113 8.947 1.00 56.34 182 ALA A C 1
ATOM 1383 O O . ALA A 1 182 ? 24.646 5.819 9.803 1.00 56.34 182 ALA A O 1
ATOM 1384 N N . ALA A 1 183 ? 23.068 5.227 8.250 1.00 55.38 183 ALA A N 1
ATOM 1385 C CA . ALA A 1 183 ? 23.282 3.793 8.361 1.00 55.38 183 ALA A CA 1
ATOM 1386 C C . ALA A 1 183 ? 24.794 3.623 8.317 1.00 55.38 183 ALA A C 1
ATOM 1388 O O . ALA A 1 183 ? 25.392 4.285 7.454 1.00 55.38 183 ALA A O 1
ATOM 1389 N N . PRO A 1 184 ? 25.407 2.916 9.294 1.00 53.22 184 PRO A N 1
ATOM 1390 C CA . PRO A 1 184 ? 26.855 2.848 9.398 1.00 53.22 184 PRO A CA 1
ATOM 1391 C C . PRO A 1 184 ? 27.333 2.619 7.987 1.00 53.22 184 PRO A C 1
ATOM 1393 O O . PRO A 1 184 ? 26.871 1.670 7.354 1.00 53.22 184 PRO A O 1
ATOM 1396 N N . THR A 1 185 ? 28.084 3.581 7.446 1.00 56.50 185 THR A N 1
ATOM 1397 C CA . THR A 1 185 ? 28.527 3.534 6.063 1.00 56.50 185 THR A CA 1
ATOM 1398 C C . THR A 1 185 ? 29.495 2.369 6.010 1.00 56.50 185 THR A C 1
ATOM 1400 O O . THR A 1 185 ? 30.708 2.549 6.089 1.00 56.50 185 THR A O 1
ATOM 1403 N N . SER A 1 186 ? 28.971 1.147 5.945 1.00 57.66 186 SER A N 1
ATOM 1404 C CA . SER A 1 186 ? 29.642 0.021 5.358 1.00 57.66 186 SER A CA 1
ATOM 1405 C C . SER A 1 186 ? 29.777 0.472 3.923 1.00 57.66 186 SER A C 1
ATOM 1407 O O . SER A 1 186 ? 28.856 0.298 3.123 1.00 57.66 186 SER A O 1
ATOM 1409 N N . ALA A 1 187 ? 30.852 1.220 3.661 1.00 69.44 187 ALA A N 1
ATOM 1410 C CA . ALA A 1 187 ? 31.272 1.567 2.328 1.00 69.44 187 ALA A CA 1
ATOM 1411 C C . ALA A 1 187 ? 31.246 0.239 1.590 1.00 69.44 187 ALA A C 1
ATOM 1413 O O . ALA A 1 187 ? 32.046 -0.654 1.879 1.00 69.44 187 ALA A O 1
ATOM 1414 N N . SER A 1 188 ? 30.206 0.056 0.777 1.00 77.69 188 SER A N 1
ATOM 1415 C CA . SER A 1 188 ? 30.108 -1.140 -0.030 1.00 77.69 188 SER A CA 1
ATOM 1416 C C . SER A 1 188 ? 31.376 -1.119 -0.871 1.00 77.69 188 SER A C 1
ATOM 1418 O O . SER A 1 188 ? 31.748 -0.040 -1.347 1.00 77.69 188 SER A O 1
ATOM 1420 N N . PRO A 1 189 ? 32.111 -2.237 -0.957 1.00 86.44 189 PRO A N 1
ATOM 1421 C CA . PRO A 1 189 ? 33.320 -2.256 -1.756 1.00 86.44 189 PRO A CA 1
ATOM 1422 C C . PRO A 1 189 ? 32.963 -1.744 -3.157 1.00 86.44 189 PRO A C 1
ATOM 1424 O O . PRO A 1 189 ? 31.877 -2.073 -3.654 1.00 86.44 189 PRO A O 1
ATOM 1427 N N . PRO A 1 190 ? 33.815 -0.900 -3.761 1.00 93.00 190 PRO A N 1
ATOM 1428 C CA . PRO A 1 190 ? 33.529 -0.350 -5.072 1.00 93.00 190 PRO A CA 1
ATOM 1429 C C . PRO A 1 190 ? 33.237 -1.490 -6.051 1.00 93.00 190 PRO A C 1
ATOM 1431 O O . PRO A 1 190 ? 33.832 -2.565 -5.985 1.00 93.00 190 PRO A O 1
ATOM 1434 N N . LEU A 1 191 ? 32.271 -1.270 -6.930 1.00 95.19 191 LEU A N 1
ATOM 1435 C CA . LEU A 1 191 ? 31.853 -2.233 -7.932 1.00 95.19 191 LEU A CA 1
ATOM 1436 C C . LEU A 1 191 ? 32.769 -2.116 -9.148 1.00 95.19 191 LEU A C 1
ATOM 1438 O O . LEU A 1 191 ? 33.086 -1.019 -9.595 1.00 95.19 191 LEU A O 1
ATOM 1442 N N . LEU A 1 192 ? 33.182 -3.242 -9.709 1.00 96.31 192 LEU A N 1
ATOM 1443 C CA . LEU A 1 192 ? 33.913 -3.315 -10.963 1.00 96.31 192 LEU A CA 1
ATOM 1444 C C . LEU A 1 192 ? 32.969 -3.838 -12.047 1.00 96.31 192 LEU A C 1
ATOM 1446 O O . LEU A 1 192 ? 32.404 -4.922 -11.904 1.00 96.31 192 LEU A O 1
ATOM 1450 N N . CYS A 1 193 ? 32.793 -3.077 -13.125 1.00 96.19 193 CYS A N 1
AT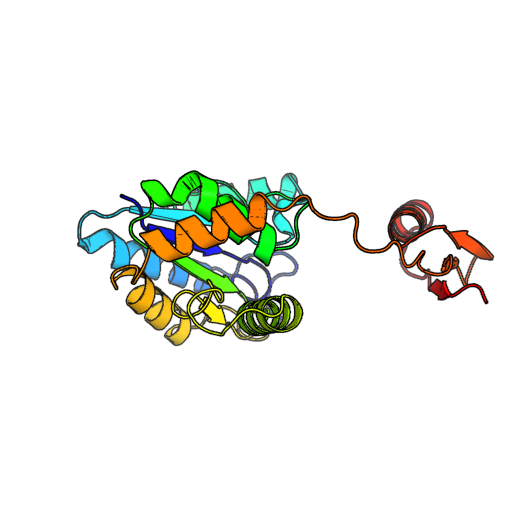OM 1451 C CA . CYS A 1 193 ? 32.106 -3.551 -14.324 1.00 96.19 193 CYS A CA 1
ATOM 1452 C C . CYS A 1 193 ? 32.984 -4.596 -15.027 1.00 96.19 193 CYS A C 1
ATOM 1454 O O . CYS A 1 193 ? 34.103 -4.284 -15.441 1.00 96.19 193 CYS A O 1
ATOM 1456 N N . ASN A 1 194 ? 32.494 -5.826 -15.166 1.00 95.12 194 ASN A N 1
ATOM 1457 C CA . ASN A 1 194 ? 33.260 -6.950 -15.707 1.00 95.12 194 ASN A CA 1
ATOM 1458 C C . ASN A 1 194 ? 33.547 -6.799 -17.212 1.00 95.12 194 ASN A C 1
ATOM 1460 O O . ASN A 1 194 ? 34.485 -7.404 -17.727 1.00 95.12 194 ASN A O 1
ATOM 1464 N N . GLU A 1 195 ? 32.762 -5.982 -17.913 1.00 94.56 195 GLU A N 1
ATOM 1465 C CA . GLU A 1 195 ? 32.820 -5.828 -19.366 1.00 94.56 195 GLU A CA 1
ATOM 1466 C C . GLU A 1 195 ? 33.786 -4.719 -19.789 1.00 94.56 195 GLU A C 1
ATOM 1468 O O . GLU A 1 195 ? 34.531 -4.883 -20.754 1.00 94.56 195 GLU A O 1
ATOM 1473 N N . CYS A 1 196 ? 33.791 -3.587 -19.077 1.00 94.12 196 CYS A N 1
ATOM 1474 C CA . CYS A 1 196 ? 34.633 -2.437 -19.427 1.00 94.12 196 CYS A CA 1
ATOM 1475 C C . CYS A 1 196 ? 35.704 -2.093 -18.383 1.00 94.12 196 CYS A C 1
ATOM 1477 O O . CYS A 1 196 ? 36.524 -1.208 -18.624 1.00 94.12 196 CYS A O 1
ATOM 1479 N N . GLY A 1 197 ? 35.707 -2.763 -17.227 1.00 95.00 197 GLY A N 1
ATOM 1480 C CA . GLY A 1 197 ? 36.653 -2.510 -16.139 1.00 95.00 197 GLY A CA 1
ATOM 1481 C C . GLY A 1 197 ? 36.417 -1.198 -15.387 1.00 95.00 197 GLY A C 1
ATOM 1482 O O . GLY A 1 197 ? 37.284 -0.774 -14.625 1.00 95.00 197 GLY A O 1
ATOM 1483 N N . ALA A 1 198 ? 35.278 -0.528 -15.597 1.00 95.56 198 ALA A N 1
ATOM 1484 C CA . ALA A 1 198 ? 34.948 0.691 -14.867 1.00 95.56 198 ALA A CA 1
ATOM 1485 C C . ALA A 1 198 ? 34.789 0.392 -13.371 1.00 95.56 198 ALA A C 1
ATOM 1487 O O . ALA A 1 198 ? 34.004 -0.477 -12.990 1.00 95.56 198 ALA A O 1
ATOM 1488 N N . LEU A 1 199 ? 35.522 1.134 -12.539 1.00 96.12 199 LEU A N 1
ATOM 1489 C CA . LEU A 1 199 ? 35.374 1.114 -11.089 1.00 96.12 199 LEU A CA 1
ATOM 1490 C C . LEU A 1 199 ? 34.317 2.141 -10.680 1.00 96.12 199 LEU A C 1
ATOM 1492 O O . LEU A 1 199 ? 34.412 3.316 -11.033 1.00 96.12 199 LEU A O 1
ATOM 1496 N N . LEU A 1 200 ? 33.322 1.685 -9.938 1.00 94.75 200 LEU A N 1
ATOM 1497 C CA . LEU A 1 200 ? 32.104 2.400 -9.597 1.00 94.75 200 LEU A CA 1
ATOM 1498 C C . LEU A 1 200 ? 31.997 2.432 -8.077 1.00 94.75 200 LEU A C 1
ATOM 1500 O O . LEU A 1 200 ? 32.207 1.424 -7.406 1.00 94.75 200 LEU A O 1
ATOM 1504 N N . ARG A 1 201 ? 31.710 3.595 -7.506 1.00 92.62 201 ARG A N 1
ATOM 1505 C CA . ARG A 1 201 ? 31.769 3.790 -6.050 1.00 92.62 201 ARG A CA 1
ATOM 1506 C C . ARG A 1 201 ? 30.649 3.081 -5.307 1.00 92.62 201 ARG A C 1
ATOM 1508 O O . ARG A 1 201 ? 30.838 2.671 -4.167 1.00 92.62 201 ARG A O 1
ATOM 1515 N N . ASP A 1 202 ? 29.500 2.953 -5.950 1.00 88.62 202 ASP A N 1
ATOM 1516 C CA . ASP A 1 202 ? 28.293 2.404 -5.361 1.00 88.62 202 ASP A CA 1
ATOM 1517 C C . ASP A 1 202 ? 27.336 1.890 -6.448 1.00 88.62 202 ASP A C 1
ATOM 1519 O O . ASP A 1 202 ? 27.592 1.965 -7.655 1.00 88.62 202 ASP A O 1
ATOM 1523 N N . SER A 1 203 ? 26.205 1.348 -6.007 1.00 87.69 203 SER A N 1
ATOM 1524 C CA . SER A 1 203 ? 25.143 0.857 -6.884 1.00 87.69 203 SER A CA 1
ATOM 1525 C C . SER A 1 203 ? 24.450 1.963 -7.692 1.00 87.69 203 SER A C 1
ATOM 1527 O O . SER A 1 203 ? 23.841 1.665 -8.721 1.00 87.69 203 SER A O 1
ATOM 1529 N N . SER A 1 204 ? 24.545 3.230 -7.270 1.00 87.31 204 SER A N 1
ATOM 1530 C CA . SER A 1 204 ? 23.999 4.369 -8.014 1.00 87.31 204 SER A CA 1
ATOM 1531 C C . SER A 1 204 ? 24.841 4.647 -9.258 1.00 87.31 204 SER A C 1
ATOM 1533 O O . SER A 1 204 ? 24.297 4.783 -10.352 1.00 87.31 204 SER A O 1
ATOM 1535 N N . GLU A 1 205 ? 26.170 4.663 -9.126 1.00 93.25 205 GLU A N 1
ATOM 1536 C CA . GLU A 1 205 ? 27.070 4.773 -10.280 1.00 93.25 205 GLU A CA 1
ATOM 1537 C C . GLU A 1 205 ? 26.951 3.578 -11.225 1.00 93.25 205 GLU A C 1
ATOM 1539 O O . GLU A 1 205 ? 26.986 3.771 -12.439 1.00 93.25 205 GLU A O 1
ATOM 1544 N N . ALA A 1 206 ? 26.737 2.367 -10.700 1.00 92.00 206 ALA A N 1
ATOM 1545 C CA . ALA A 1 206 ? 26.473 1.189 -11.526 1.00 92.00 206 ALA A CA 1
ATOM 1546 C C . ALA A 1 206 ? 25.195 1.324 -12.364 1.00 92.00 206 ALA A C 1
ATOM 1548 O O . ALA A 1 206 ? 25.203 0.993 -13.548 1.00 92.00 206 ALA A O 1
ATOM 1549 N N . ARG A 1 207 ? 24.116 1.877 -11.795 1.00 89.12 207 ARG A N 1
ATOM 1550 C CA . ARG A 1 207 ? 22.870 2.119 -12.537 1.00 89.12 207 ARG A CA 1
ATOM 1551 C C . ARG A 1 207 ? 23.066 3.143 -13.654 1.00 89.12 207 ARG A C 1
ATOM 1553 O O . ARG A 1 207 ? 22.739 2.854 -14.801 1.00 89.12 207 ARG A O 1
ATOM 1560 N N . THR A 1 208 ? 23.677 4.287 -13.343 1.00 90.44 208 THR A N 1
ATOM 1561 C CA . THR A 1 208 ? 24.022 5.305 -14.351 1.00 90.44 208 THR A CA 1
ATOM 1562 C C . THR A 1 208 ? 24.930 4.723 -15.437 1.00 90.44 208 THR A C 1
ATOM 1564 O O . THR A 1 208 ? 24.773 5.029 -16.616 1.00 90.44 208 THR A O 1
ATOM 1567 N N . HIS A 1 209 ? 25.872 3.854 -15.060 1.00 92.94 209 HIS A N 1
ATOM 1568 C CA . HIS A 1 209 ? 26.743 3.170 -16.007 1.00 92.94 209 HIS A CA 1
ATOM 1569 C C . HIS A 1 209 ? 25.948 2.301 -16.988 1.00 92.94 209 HIS A C 1
ATOM 1571 O O . HIS A 1 209 ? 26.169 2.423 -18.189 1.00 92.94 209 HIS A O 1
ATOM 1577 N N . MET A 1 210 ? 24.993 1.494 -16.508 1.00 93.50 210 MET A N 1
ATOM 1578 C CA . MET A 1 210 ? 24.120 0.687 -17.373 1.00 93.50 210 MET A CA 1
ATOM 1579 C C . MET A 1 210 ? 23.321 1.553 -18.351 1.00 93.50 210 MET A C 1
ATOM 1581 O O . MET A 1 210 ? 23.236 1.231 -19.531 1.00 93.50 210 MET A O 1
ATOM 1585 N N . GLU A 1 211 ? 22.765 2.673 -17.891 1.00 90.12 211 GLU A N 1
ATOM 1586 C CA . GLU A 1 211 ? 22.002 3.582 -18.755 1.00 90.12 211 GLU A CA 1
ATOM 1587 C C . GLU A 1 211 ? 22.868 4.165 -19.883 1.00 90.12 211 GLU A C 1
ATOM 1589 O O . GLU A 1 211 ? 22.429 4.246 -21.030 1.00 90.12 211 GLU A O 1
ATOM 1594 N N . VAL A 1 212 ? 24.120 4.529 -19.581 1.00 91.56 212 VAL A N 1
ATOM 1595 C CA . VAL A 1 212 ? 25.050 5.124 -20.554 1.00 91.56 212 VAL A CA 1
ATOM 1596 C C . VAL A 1 212 ? 25.594 4.095 -21.549 1.00 91.56 212 VAL A C 1
ATOM 1598 O O . VAL A 1 212 ? 25.808 4.431 -22.714 1.00 91.56 212 VAL A O 1
ATOM 1601 N N . THR A 1 213 ? 25.834 2.853 -21.125 1.00 90.19 213 THR A N 1
ATOM 1602 C CA . THR A 1 213 ? 26.421 1.810 -21.986 1.00 90.19 213 THR A CA 1
ATOM 1603 C C . THR A 1 213 ? 25.397 1.026 -22.803 1.00 90.19 213 THR A C 1
ATOM 1605 O O . THR A 1 213 ? 25.786 0.165 -23.590 1.00 90.19 213 THR A O 1
ATOM 1608 N N . GLY A 1 214 ? 24.100 1.305 -22.646 1.00 86.94 214 GLY A N 1
ATOM 1609 C CA . GLY A 1 214 ? 23.034 0.512 -23.264 1.00 86.94 214 GLY A CA 1
ATOM 1610 C C . GLY A 1 214 ? 22.711 -0.782 -22.509 1.00 86.94 214 GLY A C 1
ATOM 1611 O O . GLY A 1 214 ? 21.911 -1.568 -22.995 1.00 86.94 214 GLY A O 1
ATOM 1612 N N . GLY A 1 215 ? 23.308 -0.984 -21.327 1.00 57.72 215 GLY A N 1
ATOM 1613 C CA . GLY A 1 215 ? 22.728 -1.647 -20.152 1.00 57.72 215 GLY A CA 1
ATOM 1614 C C . GLY A 1 215 ? 22.414 -3.137 -20.188 1.00 57.72 215 GLY A C 1
ATOM 1615 O O . GLY A 1 215 ? 22.290 -3.730 -19.120 1.00 57.72 215 GLY A O 1
ATOM 1616 N N . GLU A 1 216 ? 22.314 -3.773 -21.352 1.00 78.94 216 GLU A N 1
ATOM 1617 C CA . GLU A 1 216 ? 21.787 -5.140 -21.424 1.00 78.94 216 GLU A CA 1
ATOM 1618 C C . GLU A 1 216 ? 22.783 -6.208 -20.938 1.00 78.94 216 GLU A C 1
ATOM 1620 O O . GLU A 1 216 ? 22.374 -7.336 -20.661 1.00 78.94 216 GLU A O 1
ATOM 1625 N N . HIS A 1 217 ? 24.078 -5.885 -20.802 1.00 80.62 217 HIS A N 1
ATOM 1626 C CA . HIS A 1 217 ? 25.130 -6.880 -20.527 1.00 80.62 217 HIS A CA 1
ATOM 1627 C C . HIS A 1 217 ? 26.126 -6.517 -19.419 1.00 80.62 217 HIS A C 1
ATOM 1629 O O . HIS A 1 217 ? 27.077 -7.264 -19.221 1.00 80.62 217 HIS A O 1
ATOM 1635 N N . CYS A 1 218 ? 25.959 -5.405 -18.698 1.00 89.06 218 CYS A N 1
ATOM 1636 C CA . CYS A 1 218 ? 26.918 -5.048 -17.650 1.00 89.06 218 CYS A CA 1
ATOM 1637 C C . CYS A 1 218 ? 26.710 -5.893 -16.384 1.00 89.06 218 CYS A C 1
ATOM 1639 O O . CYS A 1 218 ? 25.670 -5.792 -15.732 1.00 89.06 218 CYS A O 1
ATOM 1641 N N . MET A 1 219 ? 27.714 -6.690 -16.015 1.00 93.50 219 MET A N 1
ATOM 1642 C CA . MET A 1 219 ? 27.778 -7.435 -14.761 1.00 93.50 219 MET A CA 1
ATOM 1643 C C . MET A 1 219 ? 28.775 -6.768 -13.814 1.00 93.50 219 MET A C 1
ATOM 1645 O O . MET A 1 219 ? 29.863 -6.357 -14.214 1.00 93.50 219 MET A O 1
ATOM 1649 N N . PHE A 1 220 ? 28.429 -6.696 -12.530 1.00 94.75 220 PHE A N 1
ATOM 1650 C CA . PHE A 1 220 ? 29.252 -6.030 -11.523 1.00 94.75 220 PHE A CA 1
ATOM 1651 C C . PHE A 1 220 ? 29.802 -7.034 -10.511 1.00 94.75 220 PHE A C 1
ATOM 1653 O O . PHE A 1 220 ? 29.070 -7.890 -10.013 1.00 94.75 220 PHE A O 1
ATOM 1660 N N . SER A 1 221 ? 31.089 -6.921 -10.192 1.00 95.38 221 SER A N 1
ATOM 1661 C CA . SER A 1 221 ? 31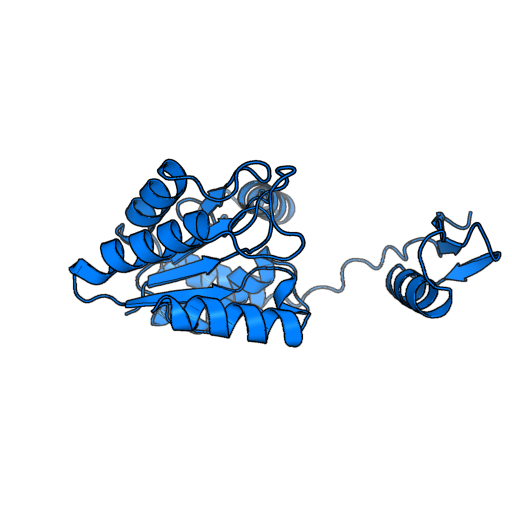.749 -7.670 -9.118 1.00 95.38 221 SER A CA 1
ATOM 1662 C C . SER A 1 221 ? 32.282 -6.720 -8.044 1.00 95.38 221 SER A C 1
ATOM 1664 O O . SER A 1 221 ? 32.501 -5.541 -8.306 1.00 95.38 221 SER A O 1
ATOM 1666 N N . ALA A 1 222 ? 32.469 -7.200 -6.813 1.00 92.25 222 ALA A N 1
ATOM 1667 C CA . ALA A 1 222 ? 33.154 -6.409 -5.792 1.00 92.25 222 ALA A CA 1
ATOM 1668 C C . ALA A 1 222 ? 34.640 -6.280 -6.167 1.00 92.25 222 ALA A C 1
ATOM 1670 O O . ALA A 1 222 ? 35.301 -7.294 -6.399 1.00 92.25 222 ALA A O 1
ATOM 1671 N N . ALA A 1 223 ? 35.165 -5.056 -6.217 1.00 86.50 223 ALA A N 1
ATOM 1672 C CA . ALA A 1 223 ? 36.592 -4.821 -6.384 1.00 86.50 223 ALA A CA 1
ATOM 1673 C C . ALA A 1 223 ? 37.315 -5.243 -5.096 1.00 86.50 223 ALA A C 1
ATOM 1675 O O . ALA A 1 223 ? 37.130 -4.628 -4.042 1.00 86.50 223 ALA A O 1
ATOM 1676 N N . GLY A 1 224 ? 38.053 -6.352 -5.189 1.00 79.62 224 GLY A N 1
ATOM 1677 C CA . GLY A 1 224 ? 38.874 -6.901 -4.106 1.00 79.62 224 GLY A CA 1
ATOM 1678 C C . GLY A 1 224 ? 40.170 -6.141 -3.871 1.00 79.62 224 GLY A C 1
ATOM 1679 O O . GLY A 1 224 ? 40.603 -5.389 -4.774 1.00 79.62 224 GLY A O 1
#